Protein AF-A0A434ETB3-F1 (afdb_monomer_lite)

Foldseek 3Di:
DDDALLVPLCLLVVLVVLLVVLLVVLVVLLCQCQPCLLVFLPSSHPQLSVLLCVQCPPHNVNSVVVLVVVLCCLQVPQLVVLLVLLLVLLVVLLVCLVVQLVVLVVCPVVVVDDPVVSVVSNVVSVSSNVSSVSLNVSSVSLNVSSVVLVVSLVCQQVSQLCCCVPPVVDDSVRSNSRSNSSSSSSSVVSSVVSNVSSVVSSVSSVVNSPPDDPPPD

pLDDT: mean 81.13, std 13.35, range [30.59, 94.12]

Structure (mmCIF, N/CA/C/O backbone):
data_AF-A0A434ETB3-F1
#
_entry.id   AF-A0A434ETB3-F1
#
loop_
_atom_site.group_PDB
_atom_site.id
_atom_site.type_symbol
_atom_site.label_atom_id
_atom_site.label_alt_id
_atom_site.label_comp_id
_atom_site.label_asym_id
_atom_site.label_entity_id
_atom_site.label_seq_id
_atom_site.pdbx_PDB_ins_code
_atom_site.Cartn_x
_atom_site.Cartn_y
_atom_site.Cartn_z
_atom_site.occupancy
_atom_site.B_iso_or_equiv
_atom_site.auth_seq_id
_atom_site.auth_comp_id
_atom_site.auth_asym_id
_atom_site.auth_atom_id
_atom_site.pdbx_PDB_model_num
ATOM 1 N N . TRP A 1 1 ? 3.984 1.621 26.848 1.00 38.47 1 TRP A N 1
ATOM 2 C CA . TRP A 1 1 ? 2.997 0.602 27.250 1.00 38.47 1 TRP A CA 1
ATOM 3 C C . TRP A 1 1 ? 1.638 1.056 26.747 1.00 38.47 1 TRP A C 1
ATOM 5 O O . TRP A 1 1 ? 1.218 2.132 27.138 1.00 38.47 1 TRP A O 1
ATOM 15 N N . ILE A 1 2 ? 1.018 0.315 25.825 1.00 40.28 2 ILE A N 1
ATOM 16 C CA . ILE A 1 2 ? -0.288 0.647 25.223 1.00 40.28 2 ILE A CA 1
ATOM 17 C C . ILE A 1 2 ? -1.281 -0.390 25.756 1.00 40.28 2 ILE A C 1
ATOM 19 O O . ILE A 1 2 ? -1.061 -1.583 25.546 1.00 40.28 2 ILE A O 1
ATOM 23 N N . GLN A 1 3 ? -2.292 0.040 26.518 1.00 43.25 3 GLN A N 1
ATOM 24 C CA . GLN A 1 3 ? -3.194 -0.854 27.265 1.00 43.25 3 GLN A CA 1
ATOM 25 C C . GLN A 1 3 ? -4.568 -1.026 26.596 1.00 43.25 3 GLN A C 1
ATOM 27 O O . GLN A 1 3 ? -5.285 -1.982 26.920 1.00 43.25 3 GLN A O 1
ATOM 32 N N . ARG A 1 4 ? -4.950 -0.152 25.653 1.00 48.19 4 ARG A N 1
ATOM 33 C CA . ARG A 1 4 ? -6.194 -0.283 24.877 1.00 48.19 4 ARG A CA 1
ATOM 34 C C . ARG A 1 4 ? -5.928 -0.092 23.376 1.00 48.19 4 ARG A C 1
ATOM 36 O O . ARG A 1 4 ? -5.207 0.832 23.017 1.00 48.19 4 ARG A O 1
ATOM 43 N N . PRO A 1 5 ? -6.553 -0.881 22.482 1.00 48.44 5 PRO A N 1
ATOM 44 C CA . PRO A 1 5 ? -6.582 -0.579 21.043 1.00 48.44 5 PRO A CA 1
ATOM 45 C C . PRO A 1 5 ? -7.123 0.834 20.746 1.00 48.44 5 PRO A C 1
ATOM 47 O O . PRO A 1 5 ? -6.659 1.495 19.824 1.00 48.44 5 PRO A O 1
ATOM 50 N N . LEU A 1 6 ? -8.028 1.324 21.605 1.00 50.09 6 LEU A N 1
ATOM 51 C CA . LEU A 1 6 ? -8.579 2.685 21.610 1.00 50.09 6 LEU A CA 1
ATOM 52 C C . LEU A 1 6 ? -7.549 3.795 21.873 1.00 50.09 6 LEU A C 1
ATOM 54 O O . LEU A 1 6 ? -7.753 4.915 21.413 1.00 50.09 6 LEU A O 1
ATOM 58 N N . ASP A 1 7 ? -6.414 3.495 22.517 1.00 54.22 7 ASP A N 1
ATOM 59 C CA . ASP A 1 7 ? -5.318 4.466 22.689 1.00 54.22 7 ASP A CA 1
ATOM 60 C C . ASP A 1 7 ? -4.642 4.794 21.340 1.00 54.22 7 ASP A C 1
ATOM 62 O O . ASP A 1 7 ? -3.888 5.758 21.224 1.00 54.22 7 ASP A O 1
ATOM 66 N N . PHE A 1 8 ? -4.927 3.993 20.307 1.00 63.25 8 PHE A N 1
ATOM 67 C CA . PHE A 1 8 ? -4.517 4.203 18.923 1.00 63.25 8 PHE A CA 1
ATOM 68 C C . PHE A 1 8 ? -5.732 4.404 18.001 1.00 63.25 8 PHE A C 1
ATOM 70 O O . PHE A 1 8 ? -5.709 3.999 16.840 1.00 63.25 8 PHE A O 1
ATOM 77 N N . SER A 1 9 ? -6.789 5.072 18.480 1.00 66.56 9 SER A N 1
ATOM 78 C CA . SER A 1 9 ? -7.946 5.478 17.657 1.00 66.56 9 SER A CA 1
ATOM 79 C C . SER A 1 9 ? -7.551 6.271 16.399 1.00 66.56 9 SER A C 1
ATOM 81 O O . SER A 1 9 ? -8.249 6.228 15.390 1.00 66.56 9 SER A O 1
ATOM 83 N N . SER A 1 10 ? -6.383 6.919 16.415 1.00 76.94 10 SER A N 1
ATOM 84 C CA . SER A 1 10 ? -5.788 7.613 15.268 1.00 76.94 10 SER A CA 1
ATOM 85 C C . SER A 1 10 ? -5.143 6.689 14.222 1.00 76.94 10 SER A C 1
ATOM 87 O O . SER A 1 10 ? -4.774 7.173 13.152 1.00 76.94 10 SER A O 1
ATOM 89 N N . PHE A 1 11 ? -4.970 5.386 14.487 1.00 80.81 11 PHE A N 1
ATOM 90 C CA . PHE A 1 11 ? -4.258 4.463 13.587 1.00 80.81 11 PHE A CA 1
ATOM 91 C C . PHE A 1 11 ? -4.854 4.398 12.172 1.00 80.81 11 PHE A C 1
ATOM 93 O O . PHE A 1 11 ? -4.080 4.537 11.223 1.00 80.81 11 PHE A O 1
ATOM 100 N N . PRO A 1 12 ? -6.184 4.234 11.983 1.00 81.94 12 PRO A N 1
ATOM 101 C CA . PRO A 1 12 ? -6.770 4.176 10.644 1.00 81.94 12 PRO A CA 1
ATOM 102 C C . PRO A 1 12 ? -6.473 5.452 9.848 1.00 81.94 12 PRO A C 1
ATOM 104 O O . PRO A 1 12 ? -6.081 5.392 8.685 1.00 81.94 12 PRO A O 1
ATOM 107 N N . THR A 1 13 ? -6.574 6.611 10.502 1.00 84.69 13 THR A N 1
ATOM 108 C CA . THR A 1 13 ? -6.276 7.918 9.906 1.00 84.69 13 THR A CA 1
ATOM 109 C C . THR A 1 13 ? -4.801 8.049 9.534 1.00 84.69 13 THR A C 1
ATOM 111 O O . THR A 1 13 ? -4.481 8.485 8.430 1.00 84.69 13 THR A O 1
ATOM 114 N N . VAL A 1 14 ? -3.885 7.630 10.414 1.00 85.56 14 VAL A N 1
ATOM 115 C CA . VAL A 1 14 ? -2.440 7.629 10.131 1.00 85.56 14 VAL A CA 1
ATOM 116 C C . VAL A 1 14 ? -2.120 6.708 8.955 1.00 85.56 14 VAL A C 1
ATOM 118 O O . VAL A 1 14 ? -1.325 7.074 8.092 1.00 85.56 14 VAL A O 1
ATOM 121 N N . LEU A 1 15 ? -2.768 5.547 8.875 1.00 84.19 15 LEU A N 1
ATOM 122 C CA . LEU A 1 15 ? -2.603 4.604 7.775 1.00 84.19 15 LEU A CA 1
ATOM 123 C C . LEU A 1 15 ? -3.109 5.191 6.445 1.00 84.19 15 LEU A C 1
ATOM 125 O O . LEU A 1 15 ? -2.427 5.075 5.424 1.00 84.19 15 LEU A O 1
ATOM 129 N N . LEU A 1 16 ? -4.248 5.889 6.447 1.00 84.88 16 LEU A N 1
ATOM 130 C CA . LEU A 1 16 ? -4.749 6.609 5.270 1.00 84.88 16 LEU A CA 1
ATOM 131 C C . LEU A 1 16 ? -3.787 7.720 4.826 1.00 84.88 16 LEU A C 1
ATOM 133 O O . LEU A 1 16 ? -3.465 7.827 3.646 1.00 84.88 16 LEU A O 1
ATOM 137 N N . ILE A 1 17 ? -3.265 8.520 5.756 1.00 88.38 17 ILE A N 1
ATOM 138 C CA . ILE A 1 17 ? -2.295 9.576 5.427 1.00 88.38 17 ILE A CA 1
ATOM 139 C C . ILE A 1 17 ? -0.992 8.971 4.888 1.00 88.38 17 ILE A C 1
ATOM 141 O O . ILE A 1 17 ? -0.474 9.437 3.874 1.00 88.38 17 ILE A O 1
ATOM 145 N N . ALA A 1 18 ? -0.477 7.913 5.517 1.00 87.62 18 ALA A N 1
ATOM 146 C CA . ALA A 1 18 ? 0.748 7.241 5.090 1.00 87.62 18 ALA A CA 1
ATOM 147 C C . ALA A 1 18 ? 0.612 6.625 3.688 1.00 87.62 18 ALA A C 1
ATOM 149 O O . ALA A 1 18 ? 1.527 6.743 2.870 1.00 87.62 18 ALA A O 1
ATOM 150 N N . THR A 1 19 ? -0.534 6.008 3.385 1.00 86.19 19 THR A N 1
ATOM 151 C CA . THR A 1 19 ? -0.816 5.457 2.049 1.00 86.19 19 THR A CA 1
ATOM 152 C C . THR A 1 19 ? -0.937 6.560 0.997 1.00 86.19 19 THR A C 1
ATOM 154 O O . THR A 1 19 ? -0.298 6.464 -0.048 1.00 86.19 19 THR A O 1
ATOM 157 N N . MET A 1 20 ? -1.653 7.654 1.281 1.00 88.88 20 MET A N 1
ATOM 158 C CA . MET A 1 20 ? -1.745 8.802 0.366 1.00 88.88 20 MET A CA 1
ATOM 159 C C . MET A 1 20 ? -0.387 9.466 0.109 1.00 88.88 20 MET A C 1
ATOM 161 O O . MET A 1 20 ? -0.062 9.795 -1.036 1.00 88.88 20 MET A O 1
ATOM 165 N N . LEU A 1 21 ? 0.426 9.644 1.154 1.00 89.88 21 LEU A N 1
ATOM 166 C CA . LEU A 1 21 ? 1.777 10.187 1.031 1.00 89.88 21 LEU A CA 1
ATOM 167 C C . LEU A 1 21 ? 2.640 9.296 0.133 1.00 89.88 21 LEU A C 1
ATOM 169 O O . LEU A 1 21 ? 3.307 9.795 -0.772 1.00 89.88 21 LEU A O 1
ATOM 173 N N . ARG A 1 22 ? 2.596 7.976 0.343 1.00 87.38 22 ARG A N 1
ATOM 174 C CA . ARG A 1 22 ? 3.336 7.014 -0.477 1.00 87.38 22 ARG A CA 1
ATOM 175 C C . ARG A 1 22 ? 2.899 7.059 -1.938 1.00 87.38 22 ARG A C 1
ATOM 177 O O . ARG A 1 22 ? 3.764 7.120 -2.806 1.00 87.38 22 ARG A O 1
ATOM 184 N N . LEU A 1 23 ? 1.595 7.070 -2.211 1.00 87.50 23 LEU A N 1
ATOM 185 C CA . LEU A 1 23 ? 1.085 7.162 -3.580 1.00 87.50 23 LEU A CA 1
ATOM 186 C C . LEU A 1 23 ? 1.556 8.459 -4.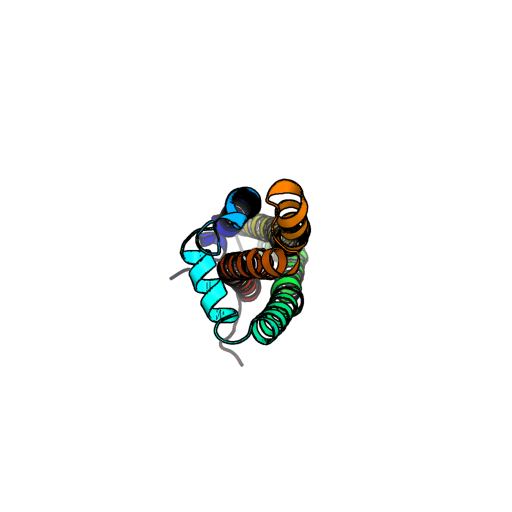255 1.00 87.50 23 LEU A C 1
ATOM 188 O O . LEU A 1 23 ? 2.005 8.438 -5.398 1.00 87.50 23 LEU A O 1
ATOM 192 N N . SER A 1 24 ? 1.541 9.573 -3.520 1.00 89.56 24 SER A N 1
ATOM 193 C CA . SER A 1 24 ? 2.030 10.870 -4.004 1.00 89.56 24 SER A CA 1
ATOM 194 C C . SER A 1 24 ? 3.526 10.834 -4.334 1.00 89.56 24 SER A C 1
ATOM 196 O O . SER A 1 24 ? 3.941 11.326 -5.385 1.00 89.56 24 SER A O 1
ATOM 198 N N . LEU A 1 25 ? 4.338 10.208 -3.475 1.00 89.38 25 LEU A N 1
ATOM 199 C CA . LEU A 1 25 ? 5.767 10.007 -3.723 1.00 89.38 25 LEU A CA 1
ATOM 200 C C . LEU A 1 25 ? 6.007 9.109 -4.939 1.00 89.38 25 LEU A C 1
ATOM 202 O O . LEU A 1 25 ? 6.865 9.429 -5.752 1.00 89.38 25 LEU A O 1
ATOM 206 N N . ASN A 1 26 ? 5.228 8.039 -5.105 1.00 88.62 26 ASN A N 1
ATOM 207 C CA . ASN A 1 26 ? 5.375 7.123 -6.233 1.00 88.62 26 ASN A CA 1
ATOM 208 C C . ASN A 1 26 ? 4.986 7.775 -7.574 1.00 88.62 26 ASN A C 1
ATOM 210 O O . ASN A 1 26 ? 5.620 7.533 -8.600 1.00 88.62 26 ASN A O 1
ATOM 214 N N . ILE A 1 27 ? 4.006 8.684 -7.571 1.00 88.75 27 ILE A N 1
ATOM 215 C CA . ILE A 1 27 ? 3.692 9.525 -8.737 1.00 88.75 27 ILE A CA 1
ATOM 216 C C . ILE A 1 27 ? 4.850 10.491 -9.037 1.00 88.75 27 ILE A C 1
ATOM 218 O O . ILE A 1 27 ? 5.226 10.674 -10.199 1.00 88.75 27 ILE A O 1
ATOM 222 N N . ALA A 1 28 ? 5.444 11.099 -8.006 1.00 89.88 28 ALA A N 1
ATOM 223 C CA . ALA A 1 28 ? 6.575 12.008 -8.171 1.00 89.88 28 ALA A CA 1
ATOM 224 C C . ALA A 1 28 ? 7.822 11.294 -8.725 1.00 89.88 28 ALA A C 1
ATOM 226 O O . ALA A 1 28 ? 8.459 11.813 -9.647 1.00 89.88 28 ALA A O 1
ATOM 227 N N . THR A 1 29 ? 8.146 10.099 -8.220 1.00 89.62 29 THR A N 1
ATOM 228 C CA . THR A 1 29 ? 9.265 9.288 -8.724 1.00 89.62 29 THR A CA 1
ATOM 229 C C . THR A 1 29 ? 8.993 8.780 -10.133 1.00 89.62 29 THR A C 1
ATOM 231 O O . THR A 1 29 ? 9.870 8.888 -10.983 1.00 89.62 29 THR A O 1
ATOM 234 N N . THR A 1 30 ? 7.768 8.352 -10.440 1.00 90.25 30 THR A N 1
ATOM 235 C CA . THR A 1 30 ? 7.343 7.985 -11.803 1.00 90.25 30 THR A CA 1
ATOM 236 C C . THR A 1 30 ? 7.581 9.116 -12.792 1.00 90.25 30 THR A C 1
ATOM 238 O O . THR A 1 30 ? 8.217 8.915 -13.827 1.00 90.25 30 THR A O 1
ATOM 241 N N . ARG A 1 31 ? 7.145 10.338 -12.463 1.00 90.88 31 ARG A N 1
ATOM 242 C CA . ARG A 1 31 ? 7.416 11.508 -13.307 1.00 90.88 31 ARG A CA 1
ATOM 243 C C . ARG A 1 31 ? 8.917 11.688 -13.525 1.00 90.88 31 ARG A C 1
ATOM 245 O O . ARG A 1 31 ? 9.324 11.893 -14.661 1.00 90.88 31 ARG A O 1
ATOM 252 N N . MET A 1 32 ? 9.716 11.599 -12.462 1.00 87.69 32 MET A N 1
ATOM 253 C CA . MET A 1 32 ? 11.169 11.771 -12.521 1.00 87.69 32 MET A CA 1
ATOM 254 C C . MET A 1 32 ? 11.843 10.700 -13.393 1.00 87.69 32 MET A C 1
ATOM 256 O O . MET A 1 32 ? 12.687 11.039 -14.219 1.00 87.69 32 MET A O 1
ATOM 260 N N . ILE A 1 33 ? 11.426 9.437 -13.264 1.00 87.62 33 ILE A N 1
ATOM 261 C CA . ILE A 1 33 ? 11.904 8.312 -14.076 1.00 87.62 33 ILE A CA 1
ATOM 262 C C . ILE A 1 33 ? 11.566 8.543 -15.546 1.00 87.62 33 ILE A C 1
ATOM 264 O O . ILE A 1 33 ? 12.443 8.425 -16.394 1.00 87.62 33 ILE A O 1
ATOM 268 N N . LEU A 1 34 ? 10.323 8.910 -15.864 1.00 86.75 34 LEU A N 1
ATOM 269 C CA . LEU A 1 34 ? 9.888 9.094 -17.250 1.00 86.75 34 LEU A CA 1
ATOM 270 C C . LEU A 1 34 ? 10.475 10.349 -17.911 1.00 86.75 34 LEU A C 1
ATOM 272 O O . LEU A 1 34 ? 10.634 10.363 -19.130 1.00 86.75 34 LEU A O 1
ATOM 276 N N . SER A 1 35 ? 10.773 11.401 -17.140 1.00 85.06 35 SER A N 1
ATOM 277 C CA . SER A 1 35 ? 11.282 12.665 -17.682 1.00 85.06 35 SER A CA 1
ATOM 278 C C . SER A 1 35 ? 12.803 12.745 -17.764 1.00 85.06 35 SER A C 1
ATOM 280 O O . SER A 1 35 ? 13.298 13.373 -18.689 1.00 85.06 35 SER A O 1
ATOM 282 N N . HIS A 1 36 ? 13.523 12.150 -16.809 1.00 83.44 36 HIS A N 1
ATOM 283 C CA . HIS A 1 36 ? 14.988 12.237 -16.728 1.00 83.44 36 HIS A CA 1
ATOM 284 C C . HIS A 1 36 ? 15.671 10.869 -16.840 1.00 83.44 36 HIS A C 1
ATOM 286 O O . HIS A 1 36 ? 16.891 10.791 -16.783 1.00 83.44 36 HIS A O 1
ATOM 292 N N . GLY A 1 37 ? 14.934 9.764 -17.005 1.00 77.31 37 GLY A N 1
ATOM 293 C CA . GLY A 1 37 ? 15.518 8.418 -17.051 1.00 77.31 37 GLY A CA 1
ATOM 294 C C . GLY A 1 37 ? 16.592 8.233 -18.128 1.00 77.31 37 GLY A C 1
ATOM 295 O O . GLY A 1 37 ? 17.493 7.418 -17.960 1.00 77.31 37 GLY A O 1
ATOM 296 N N . ASN A 1 38 ? 16.568 9.036 -19.192 1.00 74.69 38 ASN A N 1
ATOM 297 C CA . ASN A 1 38 ? 17.604 9.088 -20.227 1.00 74.69 38 ASN A CA 1
ATOM 298 C C . ASN A 1 38 ? 18.977 9.575 -19.717 1.00 74.69 38 ASN A C 1
ATOM 300 O O . ASN A 1 38 ? 19.993 9.248 -20.323 1.00 74.69 38 ASN A O 1
ATOM 304 N N . GLU A 1 39 ? 19.028 10.320 -18.610 1.00 78.69 39 GLU A N 1
ATOM 305 C CA . GLU A 1 39 ? 20.267 10.799 -17.975 1.00 78.69 39 GLU A CA 1
ATOM 306 C C . GLU A 1 39 ? 20.974 9.693 -17.160 1.00 78.69 39 GLU A C 1
ATOM 308 O O . GLU A 1 39 ? 22.068 9.892 -16.628 1.00 78.69 39 GLU A O 1
ATOM 313 N N . GLY A 1 40 ? 20.373 8.498 -17.083 1.00 73.81 40 GLY A N 1
ATOM 314 C CA . GLY A 1 40 ? 20.945 7.301 -16.474 1.00 73.81 40 GLY A CA 1
ATOM 315 C C . GLY A 1 40 ? 20.363 6.961 -15.100 1.00 73.81 40 GLY A C 1
ATOM 316 O O . GLY A 1 40 ? 19.378 7.527 -14.633 1.00 73.81 40 GLY A O 1
ATOM 317 N N . THR A 1 41 ? 20.987 6.006 -14.403 1.00 68.75 41 THR A N 1
ATOM 318 C CA . THR A 1 41 ? 20.426 5.416 -13.171 1.00 68.75 41 THR A CA 1
ATOM 319 C C . THR A 1 41 ? 20.368 6.363 -11.968 1.00 68.75 41 THR A C 1
ATOM 321 O O . THR A 1 41 ? 19.763 6.013 -10.960 1.00 68.75 41 THR A O 1
ATOM 324 N N . HIS A 1 42 ? 21.022 7.527 -12.031 1.00 73.00 42 HIS A N 1
ATOM 325 C CA . HIS A 1 42 ? 21.001 8.541 -10.969 1.00 73.00 42 HIS A CA 1
ATOM 326 C C . HIS A 1 42 ? 19.848 9.540 -11.110 1.00 73.00 42 HIS A C 1
ATOM 328 O O . HIS A 1 42 ? 19.531 10.235 -10.146 1.00 73.00 42 HIS A O 1
ATOM 334 N N . ALA A 1 43 ? 19.193 9.571 -12.271 1.00 63.78 43 ALA A N 1
ATOM 335 C CA . ALA A 1 43 ? 18.158 10.541 -12.595 1.00 63.78 43 ALA A CA 1
ATOM 336 C C . ALA A 1 43 ? 16.912 10.444 -11.706 1.00 63.78 43 ALA A C 1
ATOM 338 O O . ALA A 1 43 ? 16.252 11.445 -11.459 1.00 63.78 43 ALA A O 1
ATOM 339 N N . ALA A 1 44 ? 16.613 9.250 -11.187 1.00 67.06 44 ALA A N 1
ATOM 340 C CA . ALA A 1 44 ? 15.502 9.014 -10.264 1.00 67.06 44 ALA A CA 1
ATOM 341 C C . ALA A 1 44 ? 15.877 9.232 -8.781 1.00 67.06 44 ALA A C 1
ATOM 343 O O . ALA A 1 44 ? 15.079 8.972 -7.884 1.00 67.06 44 ALA A O 1
ATOM 344 N N . GLY A 1 45 ? 17.105 9.677 -8.499 1.00 78.50 45 GLY A N 1
ATOM 345 C CA . GLY A 1 45 ? 17.629 9.866 -7.150 1.00 78.50 45 GLY A CA 1
ATOM 346 C C . GLY A 1 45 ? 18.512 8.717 -6.651 1.00 78.50 45 GLY A C 1
ATOM 347 O O . GLY A 1 45 ? 18.417 7.560 -7.071 1.00 78.50 45 GLY A O 1
ATOM 348 N N . TYR A 1 46 ? 19.399 9.046 -5.708 1.00 82.12 46 TYR A N 1
ATOM 349 C CA . TYR A 1 46 ? 20.422 8.128 -5.191 1.00 82.12 46 TYR A CA 1
ATOM 350 C C . TYR A 1 46 ? 19.851 6.897 -4.487 1.00 82.12 46 TYR A C 1
ATOM 352 O O . TYR A 1 46 ? 20.455 5.828 -4.551 1.00 82.12 46 TYR A O 1
ATOM 360 N N . VAL A 1 47 ? 18.684 7.028 -3.852 1.00 84.88 47 VAL A N 1
ATOM 361 C CA . VAL A 1 47 ? 18.024 5.914 -3.160 1.00 84.88 47 VAL A CA 1
ATOM 362 C C . VAL A 1 47 ? 17.567 4.862 -4.173 1.00 84.88 47 VAL A C 1
ATOM 364 O O . VAL A 1 47 ? 17.949 3.701 -4.055 1.00 84.88 47 VAL A O 1
ATOM 367 N N . ILE A 1 48 ? 16.844 5.270 -5.222 1.00 87.12 48 ILE A N 1
ATOM 368 C CA . ILE A 1 48 ? 16.386 4.369 -6.293 1.00 87.12 48 ILE A CA 1
ATOM 369 C C . ILE A 1 48 ? 17.580 3.712 -6.993 1.00 87.12 48 ILE A C 1
ATOM 371 O O . ILE A 1 48 ? 17.588 2.497 -7.197 1.00 87.12 48 ILE A O 1
ATOM 375 N N . SER A 1 49 ? 18.630 4.486 -7.286 1.00 84.81 49 SER A N 1
ATOM 376 C CA . SER A 1 49 ? 19.868 3.954 -7.867 1.00 84.81 49 SER A CA 1
ATOM 377 C C . SER A 1 49 ? 20.533 2.902 -6.973 1.00 84.81 49 SER A C 1
ATOM 379 O O . SER A 1 49 ? 20.964 1.858 -7.462 1.00 84.81 49 SER A O 1
ATOM 381 N N . GLY A 1 50 ? 20.602 3.149 -5.662 1.00 86.50 50 GLY A N 1
ATOM 382 C CA . GLY A 1 50 ? 21.193 2.226 -4.693 1.00 86.50 50 GLY A CA 1
ATOM 383 C C . GLY A 1 50 ? 20.436 0.902 -4.609 1.00 86.50 50 GLY A C 1
ATOM 384 O O . GLY A 1 50 ? 21.050 -0.159 -4.704 1.00 86.50 50 GLY A O 1
ATOM 385 N N . PHE A 1 51 ? 19.106 0.952 -4.510 1.00 86.44 51 PHE A N 1
ATOM 386 C CA . PHE A 1 51 ? 18.266 -0.251 -4.481 1.00 86.44 51 PHE A CA 1
ATOM 387 C C . PHE A 1 51 ? 18.286 -1.019 -5.805 1.00 86.44 51 PHE A C 1
ATOM 389 O O . PHE A 1 51 ? 18.335 -2.249 -5.804 1.00 86.44 51 PHE A O 1
ATOM 396 N N . SER A 1 52 ? 18.323 -0.308 -6.933 1.00 86.25 52 SER A N 1
ATOM 397 C CA . SER A 1 52 ? 18.509 -0.916 -8.251 1.00 86.25 52 SER A CA 1
ATOM 398 C C . SER A 1 52 ? 19.838 -1.672 -8.333 1.00 86.25 52 SER A C 1
ATOM 400 O O . SER A 1 52 ? 19.855 -2.847 -8.690 1.00 86.25 52 SER A O 1
ATOM 402 N N . LYS A 1 53 ? 20.948 -1.047 -7.914 1.00 86.00 53 LYS A N 1
ATOM 403 C CA . LYS A 1 53 ? 22.273 -1.691 -7.875 1.00 86.00 53 LYS A CA 1
ATOM 404 C C . LYS A 1 53 ? 22.321 -2.881 -6.920 1.00 86.00 53 LYS A C 1
ATOM 406 O O . LYS A 1 53 ? 22.980 -3.863 -7.236 1.00 86.00 53 LYS A O 1
ATOM 411 N N . LEU A 1 54 ? 21.621 -2.816 -5.788 1.00 84.25 54 LEU A N 1
ATOM 412 C CA . LEU A 1 54 ? 21.552 -3.921 -4.831 1.00 84.25 54 LEU A CA 1
ATOM 413 C C . LEU A 1 54 ? 20.951 -5.184 -5.464 1.00 84.25 54 LEU A C 1
ATOM 415 O O . LEU A 1 54 ? 21.481 -6.273 -5.265 1.00 84.25 54 LEU A O 1
ATOM 419 N N . VAL A 1 55 ? 19.868 -5.042 -6.233 1.00 84.81 55 VAL A N 1
ATOM 420 C CA . VAL A 1 55 ? 19.161 -6.188 -6.831 1.00 84.81 55 VAL A CA 1
ATOM 421 C C . VAL A 1 55 ? 19.727 -6.591 -8.190 1.00 84.81 55 VAL A C 1
ATOM 423 O O . VAL A 1 55 ? 19.747 -7.774 -8.511 1.00 84.81 55 VAL A O 1
ATOM 426 N N . MET A 1 56 ? 20.222 -5.639 -8.981 1.00 81.25 56 MET A N 1
ATOM 427 C CA . MET A 1 56 ? 20.676 -5.875 -10.359 1.00 81.25 56 MET A CA 1
ATOM 428 C C . MET A 1 56 ? 22.199 -5.963 -10.512 1.00 81.25 56 MET A C 1
ATOM 430 O O . MET A 1 56 ? 22.684 -6.001 -11.637 1.00 81.25 56 MET A O 1
ATOM 434 N N . SER A 1 57 ? 22.932 -5.983 -9.393 1.00 73.62 57 SER A N 1
ATOM 435 C CA . SER A 1 57 ? 24.391 -5.844 -9.281 1.00 73.62 57 SER A CA 1
ATOM 436 C C . SER A 1 57 ? 25.199 -6.417 -10.456 1.00 73.62 57 SER A C 1
ATOM 438 O O . SER A 1 57 ? 25.678 -5.654 -11.294 1.00 73.62 57 SER A O 1
ATOM 440 N N . SER A 1 58 ? 25.365 -7.742 -10.523 1.00 69.25 58 SER A N 1
ATOM 441 C CA . SER A 1 58 ? 26.275 -8.395 -11.474 1.00 69.25 58 SER A CA 1
ATOM 442 C C . SER A 1 58 ? 25.586 -8.963 -12.713 1.00 69.25 58 SER A C 1
ATOM 444 O O . SER A 1 58 ? 26.261 -9.265 -13.691 1.00 69.25 58 SER A O 1
ATOM 446 N N . ASP A 1 59 ? 24.265 -9.132 -12.678 1.00 84.50 59 ASP A N 1
ATOM 447 C CA . ASP A 1 59 ? 23.506 -9.731 -13.772 1.00 84.50 59 ASP A CA 1
ATOM 448 C C . ASP A 1 59 ? 22.091 -9.141 -13.822 1.00 84.50 59 ASP A C 1
ATOM 450 O O . ASP A 1 59 ? 21.284 -9.292 -12.898 1.00 84.50 59 ASP A O 1
ATOM 454 N N . PHE A 1 60 ? 21.801 -8.457 -14.930 1.00 84.38 60 PHE A N 1
ATOM 455 C CA . PHE A 1 60 ? 20.509 -7.829 -15.190 1.00 84.38 60 PHE A CA 1
ATOM 456 C C . PHE A 1 60 ? 19.358 -8.843 -15.213 1.00 84.38 60 PHE A C 1
ATOM 458 O O . PHE A 1 60 ? 18.284 -8.565 -14.677 1.00 84.38 60 PHE A O 1
ATOM 465 N N . VAL A 1 61 ? 19.574 -10.016 -15.812 1.00 86.19 61 VAL A N 1
ATOM 466 C CA . VAL A 1 61 ? 18.556 -11.063 -15.959 1.00 86.19 61 VAL A CA 1
ATOM 467 C C . VAL A 1 61 ? 18.242 -11.673 -14.600 1.00 86.19 61 VAL A C 1
ATOM 469 O O . VAL A 1 61 ? 17.070 -11.798 -14.244 1.00 86.19 61 VAL A O 1
ATOM 472 N N . ILE A 1 62 ? 19.269 -11.989 -13.806 1.00 86.69 62 ILE A N 1
ATOM 473 C CA . ILE A 1 62 ? 19.078 -12.492 -12.437 1.00 86.69 62 ILE A CA 1
ATOM 474 C C . ILE A 1 62 ? 18.345 -11.445 -11.593 1.00 86.69 62 ILE A C 1
ATOM 476 O O . ILE A 1 62 ? 17.368 -11.779 -10.922 1.00 86.69 62 ILE A O 1
ATOM 480 N N . GLY A 1 63 ? 18.755 -10.176 -11.671 1.00 86.69 63 GLY A N 1
ATOM 481 C CA . GLY A 1 63 ? 18.093 -9.086 -10.954 1.00 86.69 63 GLY A CA 1
ATOM 482 C C . GLY A 1 63 ? 16.618 -8.934 -11.330 1.00 86.69 63 GLY A C 1
ATOM 483 O O . GLY A 1 63 ? 15.771 -8.754 -10.454 1.00 86.69 63 GLY A O 1
ATOM 484 N N . LEU A 1 64 ? 16.284 -9.080 -12.615 1.00 86.69 64 LEU A N 1
ATOM 485 C CA . LEU A 1 64 ? 14.902 -9.061 -13.091 1.00 86.69 64 LEU A CA 1
ATOM 486 C C . LEU A 1 64 ? 14.089 -10.248 -12.550 1.00 86.69 64 LEU A C 1
ATOM 488 O O . LEU A 1 64 ? 12.957 -10.054 -12.108 1.00 86.69 64 LEU A O 1
ATOM 492 N N . ILE A 1 65 ? 14.654 -11.460 -12.540 1.00 89.56 65 ILE A N 1
ATOM 493 C CA . ILE A 1 65 ? 13.993 -12.653 -11.982 1.00 89.56 65 ILE A CA 1
ATOM 494 C C . ILE A 1 65 ? 13.727 -12.467 -10.484 1.00 89.56 65 ILE A C 1
ATOM 496 O O . ILE A 1 65 ? 12.604 -12.687 -10.026 1.00 89.56 65 ILE A O 1
ATOM 500 N N . VAL A 1 66 ? 14.728 -12.018 -9.722 1.00 88.88 66 VAL A N 1
ATOM 501 C CA . VAL A 1 66 ? 14.586 -11.744 -8.283 1.00 88.88 66 VAL A CA 1
ATOM 502 C C . VAL A 1 66 ? 13.517 -10.681 -8.042 1.00 88.88 66 VAL A C 1
ATOM 504 O O . VAL A 1 66 ? 12.660 -10.861 -7.179 1.00 88.88 66 VAL A O 1
ATOM 507 N N . PHE A 1 67 ? 13.501 -9.609 -8.834 1.00 87.75 67 PHE A N 1
ATOM 508 C CA . PHE A 1 67 ? 12.474 -8.575 -8.740 1.00 87.75 67 PHE A CA 1
ATOM 509 C C . PHE A 1 67 ? 11.062 -9.114 -9.006 1.00 87.75 67 PHE A C 1
ATOM 511 O O . PHE A 1 67 ? 10.136 -8.797 -8.259 1.00 87.75 67 PHE A O 1
ATOM 518 N N . MET A 1 68 ? 10.892 -9.973 -10.015 1.00 88.50 68 MET A N 1
ATOM 519 C CA . MET A 1 68 ? 9.604 -10.617 -10.291 1.00 88.50 68 MET A CA 1
ATOM 520 C C . MET A 1 68 ? 9.150 -11.502 -9.125 1.00 88.50 68 MET A C 1
ATOM 522 O O . MET A 1 68 ? 7.982 -11.453 -8.740 1.00 88.50 68 MET A O 1
ATOM 526 N N . ILE A 1 69 ? 10.066 -12.257 -8.508 1.00 89.88 69 ILE A N 1
ATOM 527 C CA . ILE A 1 69 ? 9.766 -13.041 -7.300 1.00 89.88 69 ILE A CA 1
ATOM 528 C C . ILE A 1 69 ? 9.323 -12.117 -6.159 1.00 89.88 69 ILE A C 1
ATOM 530 O O . ILE A 1 69 ? 8.313 -12.392 -5.512 1.00 89.88 69 ILE A O 1
ATOM 534 N N . LEU A 1 70 ? 10.028 -11.005 -5.932 1.00 86.88 70 LEU A N 1
ATOM 535 C CA . LEU A 1 70 ? 9.681 -10.038 -4.887 1.00 86.88 70 LEU A CA 1
ATOM 536 C C . LEU A 1 70 ? 8.300 -9.417 -5.117 1.00 86.88 70 LEU A C 1
ATOM 538 O O . LEU A 1 70 ? 7.512 -9.350 -4.176 1.00 86.88 70 LEU A O 1
ATOM 542 N N . ILE A 1 71 ? 7.968 -9.046 -6.356 1.00 85.38 71 ILE A N 1
ATOM 543 C CA . ILE A 1 71 ? 6.626 -8.584 -6.737 1.00 85.38 71 ILE A CA 1
ATOM 544 C C . ILE A 1 71 ? 5.564 -9.633 -6.390 1.00 85.38 71 ILE A C 1
ATOM 546 O O . ILE A 1 71 ? 4.547 -9.310 -5.771 1.00 85.38 71 ILE A O 1
ATOM 550 N N . VAL A 1 72 ? 5.797 -10.892 -6.768 1.00 87.19 72 VAL A N 1
ATOM 551 C CA . VAL A 1 72 ? 4.843 -11.985 -6.545 1.00 87.19 72 VAL A CA 1
ATOM 552 C C . VAL A 1 72 ? 4.644 -12.234 -5.052 1.00 87.19 72 VAL A C 1
ATOM 554 O O . VAL A 1 72 ? 3.503 -12.314 -4.594 1.00 87.19 72 VAL A O 1
ATOM 557 N N . VAL A 1 73 ? 5.728 -12.312 -4.278 1.00 87.12 73 VAL A N 1
ATOM 558 C CA . VAL A 1 73 ? 5.673 -12.506 -2.822 1.00 87.12 73 VAL A CA 1
ATOM 559 C C . VAL A 1 73 ? 4.977 -11.325 -2.148 1.00 87.12 73 VAL A C 1
ATOM 561 O O . VAL A 1 73 ? 4.073 -11.531 -1.337 1.00 87.12 73 VAL A O 1
ATOM 564 N N . ASN A 1 74 ? 5.332 -10.091 -2.514 1.00 82.19 74 ASN A N 1
ATOM 565 C CA . ASN A 1 74 ? 4.718 -8.888 -1.962 1.00 82.19 74 ASN A CA 1
ATOM 566 C C . ASN A 1 74 ? 3.200 -8.891 -2.188 1.00 82.19 74 ASN A C 1
ATOM 568 O O . ASN A 1 74 ? 2.437 -8.761 -1.233 1.00 82.19 74 ASN A O 1
ATOM 572 N N . PHE A 1 75 ? 2.757 -9.142 -3.420 1.00 81.62 75 PHE A N 1
ATOM 573 C CA . PHE A 1 75 ? 1.342 -9.076 -3.763 1.00 81.62 75 PHE A CA 1
ATOM 574 C C . PHE A 1 75 ? 0.528 -10.274 -3.251 1.00 81.62 75 PHE A C 1
ATOM 576 O O . PHE A 1 75 ? -0.528 -10.099 -2.633 1.00 81.62 75 PHE A O 1
ATOM 583 N N . ILE A 1 76 ? 0.985 -11.503 -3.520 1.00 83.62 76 ILE A N 1
ATOM 584 C CA . ILE A 1 76 ? 0.221 -12.723 -3.217 1.00 83.62 76 ILE A CA 1
ATOM 585 C C . ILE A 1 76 ? 0.293 -13.068 -1.735 1.00 83.62 76 ILE A C 1
ATOM 587 O O . ILE A 1 76 ? -0.732 -13.406 -1.145 1.00 83.62 76 ILE A O 1
ATOM 591 N N . VAL A 1 77 ? 1.478 -13.015 -1.133 1.00 81.69 77 VAL A N 1
ATOM 592 C CA . VAL A 1 77 ? 1.653 -13.461 0.253 1.00 81.69 77 VAL A CA 1
ATOM 593 C C . VAL A 1 77 ? 1.309 -12.329 1.205 1.00 81.69 77 VAL A C 1
ATOM 595 O O . VAL A 1 77 ? 0.513 -12.518 2.122 1.00 81.69 77 VAL A O 1
ATOM 598 N N . ILE A 1 78 ? 1.872 -11.142 0.980 1.00 79.25 78 ILE A N 1
ATOM 599 C CA . ILE A 1 78 ? 1.855 -10.096 2.002 1.00 79.25 78 ILE A CA 1
ATOM 600 C C . ILE A 1 78 ? 0.614 -9.225 1.876 1.00 79.25 78 ILE A C 1
ATOM 602 O O . ILE A 1 78 ? -0.178 -9.190 2.812 1.00 79.25 78 ILE A O 1
ATOM 606 N N . THR A 1 79 ? 0.378 -8.583 0.730 1.00 76.88 79 THR A N 1
ATOM 607 C CA . THR A 1 79 ? -0.806 -7.734 0.545 1.00 76.88 79 THR A CA 1
ATOM 608 C C . THR A 1 79 ? -2.086 -8.549 0.683 1.00 76.88 79 THR A C 1
ATOM 610 O O . THR A 1 79 ? -2.901 -8.260 1.556 1.00 76.88 79 THR A O 1
ATOM 613 N N . LYS A 1 80 ? -2.277 -9.595 -0.134 1.00 79.75 80 LYS A N 1
ATOM 614 C CA . LYS A 1 80 ? -3.505 -10.404 -0.060 1.00 79.75 80 LYS A CA 1
ATOM 615 C C . LYS A 1 80 ? -3.665 -11.099 1.294 1.00 79.75 80 LYS A C 1
ATOM 617 O O . LYS A 1 80 ? -4.785 -11.154 1.801 1.00 79.75 80 LYS A O 1
ATOM 622 N N . GLY A 1 81 ? -2.579 -11.609 1.878 1.00 78.62 81 GLY A N 1
ATOM 623 C CA . GLY A 1 81 ? -2.609 -12.258 3.190 1.00 78.62 81 GLY A CA 1
ATOM 624 C C . GLY A 1 81 ? -2.996 -11.292 4.308 1.00 78.62 81 GLY A C 1
ATOM 625 O O . GLY A 1 81 ? -3.949 -11.552 5.041 1.00 78.62 81 GLY A O 1
ATOM 626 N N . ALA A 1 82 ? -2.322 -10.144 4.399 1.00 73.19 82 ALA A N 1
ATOM 627 C CA . ALA A 1 82 ? -2.591 -9.139 5.423 1.00 73.19 82 ALA A CA 1
ATOM 628 C C . ALA A 1 82 ? -3.984 -8.517 5.275 1.00 73.19 82 ALA A C 1
ATOM 630 O O . ALA A 1 82 ? -4.675 -8.355 6.278 1.00 73.19 82 ALA A O 1
ATOM 631 N N . THR A 1 83 ? -4.438 -8.231 4.047 1.00 75.00 83 THR A N 1
ATOM 632 C CA . THR A 1 83 ? -5.801 -7.725 3.830 1.00 75.00 83 THR A CA 1
ATOM 633 C C . THR A 1 83 ? -6.843 -8.736 4.287 1.00 75.00 83 THR A C 1
ATOM 635 O O . THR A 1 83 ? -7.787 -8.348 4.963 1.00 75.00 83 THR A O 1
ATOM 638 N N . ARG A 1 84 ? -6.666 -10.029 3.983 1.00 81.12 84 ARG A N 1
ATOM 639 C CA . ARG A 1 84 ? -7.605 -11.065 4.430 1.00 81.12 84 ARG A CA 1
ATOM 640 C C . ARG A 1 84 ? -7.668 -11.148 5.953 1.00 81.12 84 ARG A C 1
ATOM 642 O O . ARG A 1 84 ? -8.757 -11.251 6.501 1.00 81.12 84 ARG A O 1
ATOM 649 N N . ILE A 1 85 ? -6.519 -11.100 6.627 1.00 76.75 85 ILE A N 1
ATOM 650 C CA . ILE A 1 85 ? -6.457 -11.125 8.095 1.00 76.75 85 ILE A CA 1
ATOM 651 C C . ILE A 1 85 ? -7.158 -9.892 8.682 1.00 76.75 85 ILE A C 1
ATOM 653 O O . ILE A 1 85 ? -7.940 -10.030 9.620 1.00 76.75 85 ILE A O 1
ATOM 657 N N . ALA A 1 86 ? -6.921 -8.709 8.111 1.00 73.62 86 ALA A N 1
ATOM 658 C CA . ALA A 1 86 ? -7.529 -7.466 8.573 1.00 73.62 86 ALA A CA 1
ATOM 659 C C . ALA A 1 86 ? -9.054 -7.431 8.353 1.00 73.62 86 ALA A C 1
ATOM 661 O O . ALA A 1 86 ? -9.796 -7.115 9.278 1.00 73.62 86 ALA A O 1
ATOM 662 N N . GLU A 1 87 ? -9.522 -7.810 7.162 1.00 77.25 87 GLU A N 1
ATOM 663 C CA . GLU A 1 87 ? -10.946 -7.849 6.797 1.00 77.25 87 GLU A CA 1
ATOM 664 C C . GLU A 1 87 ? -11.713 -8.854 7.665 1.00 77.25 87 GLU A C 1
ATOM 666 O O . GLU A 1 87 ? -12.738 -8.531 8.264 1.00 77.25 87 GLU A O 1
ATOM 671 N N . VAL A 1 88 ? -11.186 -10.075 7.787 1.00 79.31 88 VAL A N 1
ATOM 672 C CA . VAL A 1 88 ? -11.830 -11.139 8.562 1.00 79.31 88 VAL A CA 1
ATOM 673 C C . VAL A 1 88 ? -11.816 -10.811 10.058 1.00 79.31 88 VAL A C 1
ATOM 675 O O . VAL A 1 88 ? -12.834 -10.981 10.726 1.00 79.31 88 VAL A O 1
ATOM 678 N N . GLY A 1 89 ? -10.705 -10.297 10.592 1.00 73.81 89 GLY A N 1
ATOM 679 C CA . GLY A 1 89 ? -10.607 -9.929 12.007 1.00 73.81 89 GLY A CA 1
ATOM 680 C C . GLY A 1 89 ? -11.487 -8.735 12.392 1.00 73.81 89 GLY A C 1
ATOM 681 O O . GLY A 1 89 ? -12.116 -8.757 13.454 1.00 73.81 89 GLY A O 1
ATOM 682 N N . ALA A 1 90 ? -11.602 -7.729 11.519 1.00 77.38 90 ALA A N 1
ATOM 683 C CA . ALA A 1 90 ? -12.526 -6.616 11.724 1.00 77.38 90 ALA A CA 1
ATOM 684 C C . ALA A 1 90 ? -13.978 -7.103 11.698 1.00 77.38 90 ALA A C 1
ATOM 686 O O . ALA A 1 90 ? -14.751 -6.776 12.597 1.00 77.38 90 ALA A O 1
ATOM 687 N N . ARG A 1 91 ? -14.329 -7.953 10.726 1.00 83.25 91 ARG A N 1
ATOM 688 C CA . ARG A 1 91 ? -15.683 -8.495 10.601 1.00 83.25 91 ARG A CA 1
ATOM 689 C C . ARG A 1 91 ? -16.092 -9.341 11.804 1.00 83.25 91 ARG A C 1
ATOM 691 O O . ARG A 1 91 ? -17.163 -9.112 12.345 1.00 83.25 91 ARG A O 1
ATOM 698 N N . PHE A 1 92 ? -15.229 -10.237 12.283 1.00 80.69 92 PHE A N 1
ATOM 699 C CA . PHE A 1 92 ? -15.525 -11.023 13.487 1.00 80.69 92 PHE A CA 1
ATOM 700 C C . PHE A 1 92 ? -15.741 -10.150 14.724 1.00 80.69 92 PHE A C 1
ATOM 702 O O . PHE A 1 92 ? -16.623 -10.434 15.532 1.00 80.69 92 PHE A O 1
ATOM 709 N N . THR A 1 93 ? -14.960 -9.078 14.870 1.00 80.06 93 THR A N 1
ATOM 710 C CA . THR A 1 93 ? -15.132 -8.162 16.002 1.00 80.06 93 THR A CA 1
ATOM 711 C C . THR A 1 93 ? -16.432 -7.368 15.896 1.00 80.06 93 THR A C 1
ATOM 713 O O . THR A 1 93 ? -17.132 -7.224 16.896 1.00 80.06 93 THR A O 1
ATOM 716 N N . LEU A 1 94 ? -16.788 -6.906 14.693 1.00 83.00 94 LEU A N 1
ATOM 717 C CA . LEU A 1 94 ? -18.044 -6.195 14.429 1.00 83.00 94 LEU A CA 1
ATOM 718 C C . LEU A 1 94 ? -19.273 -7.097 14.626 1.00 83.00 94 LEU A C 1
ATOM 720 O O . LEU A 1 94 ? -20.242 -6.676 15.255 1.00 83.00 94 LEU A O 1
ATOM 724 N N . ASP A 1 95 ? -19.212 -8.352 14.178 1.00 87.25 95 ASP A N 1
ATOM 725 C CA . ASP A 1 95 ? -20.295 -9.331 14.342 1.00 87.25 95 ASP A CA 1
ATOM 726 C C . ASP A 1 95 ? -20.535 -9.688 15.827 1.00 87.25 95 ASP A C 1
ATOM 728 O O . ASP A 1 95 ? -21.636 -10.089 16.205 1.00 87.25 95 ASP A O 1
ATOM 732 N N . ALA A 1 96 ? -19.537 -9.494 16.700 1.00 85.94 96 ALA A N 1
ATOM 733 C CA . ALA A 1 96 ? -19.653 -9.720 18.143 1.00 85.94 96 ALA A CA 1
ATOM 734 C C . ALA A 1 96 ? -20.291 -8.546 18.920 1.00 85.94 96 ALA A C 1
ATOM 736 O O . ALA A 1 96 ? -20.649 -8.712 20.091 1.00 85.94 96 ALA A O 1
ATOM 737 N N . ILE A 1 97 ? -20.455 -7.365 18.306 1.00 88.69 97 ILE A N 1
ATOM 738 C CA . ILE A 1 97 ? -20.972 -6.154 18.974 1.00 88.69 97 ILE A CA 1
ATOM 739 C C . ILE A 1 97 ? -22.403 -6.323 19.495 1.00 88.69 97 ILE A C 1
ATOM 741 O O . ILE A 1 97 ? -22.622 -6.004 20.666 1.00 88.69 97 ILE A O 1
ATOM 745 N N . PRO A 1 98 ? -23.369 -6.858 18.721 1.00 90.94 98 PRO A N 1
ATOM 746 C CA . PRO A 1 98 ? -24.721 -7.082 19.229 1.00 90.94 98 PRO A CA 1
ATOM 747 C C . PRO A 1 98 ? -24.736 -8.006 20.451 1.00 90.94 98 PRO A C 1
ATOM 749 O O . PRO A 1 98 ? -25.440 -7.733 21.417 1.00 90.94 98 PRO A O 1
ATOM 752 N N . GLY A 1 99 ? -23.905 -9.055 20.458 1.00 91.81 99 GLY A N 1
ATOM 753 C CA . GLY A 1 99 ? -23.783 -9.963 21.603 1.00 91.81 99 GLY A CA 1
ATOM 754 C C . GLY A 1 99 ? -23.235 -9.267 22.852 1.00 91.81 99 GLY A C 1
ATOM 755 O O . GLY A 1 99 ? -23.774 -9.432 23.945 1.00 91.81 99 GLY A O 1
ATOM 756 N N . LYS A 1 100 ? -22.208 -8.423 22.690 1.00 90.38 100 LYS A N 1
ATOM 757 C CA . LYS A 1 100 ? -21.668 -7.597 23.780 1.00 90.38 100 LYS A CA 1
ATOM 758 C C . LYS A 1 100 ? -22.696 -6.567 24.281 1.00 90.38 100 LYS A C 1
ATOM 760 O O . LYS A 1 100 ? -22.803 -6.373 25.490 1.00 90.38 100 LYS A O 1
ATOM 765 N N . GLN A 1 101 ? -23.490 -5.954 23.399 1.00 91.62 101 GLN A N 1
ATOM 766 C CA . GLN A 1 101 ? -24.579 -5.049 23.796 1.00 91.62 101 GLN A CA 1
ATOM 767 C C . GLN A 1 101 ? -25.660 -5.786 24.595 1.00 91.62 101 GLN A C 1
ATOM 769 O O . GLN A 1 101 ? -25.997 -5.349 25.692 1.00 91.62 101 GLN A O 1
ATOM 774 N N . MET A 1 102 ? -26.112 -6.952 24.118 1.00 91.94 102 MET A N 1
ATOM 775 C CA . MET A 1 102 ? -27.074 -7.789 24.846 1.00 91.94 102 MET A CA 1
ATOM 776 C C . MET A 1 102 ? -26.550 -8.203 26.224 1.00 91.94 102 MET A C 1
ATOM 778 O O . MET A 1 102 ? -27.321 -8.245 27.178 1.00 91.94 102 MET A O 1
ATOM 782 N N . SER A 1 103 ? -25.245 -8.475 26.358 1.00 92.19 103 SER A N 1
ATOM 783 C CA . SER A 1 103 ? -24.651 -8.799 27.662 1.00 92.19 103 SER A CA 1
ATOM 784 C C . SER A 1 103 ? -24.699 -7.622 28.642 1.00 92.19 103 SER A C 1
ATOM 786 O O . SER A 1 103 ? -24.970 -7.824 29.819 1.00 92.19 103 SER A O 1
ATOM 788 N N . ILE A 1 104 ? -24.529 -6.385 28.160 1.00 91.38 104 ILE A N 1
ATOM 789 C CA . ILE A 1 104 ? -24.658 -5.183 28.997 1.00 91.38 104 ILE A CA 1
ATOM 790 C C . ILE A 1 104 ? -26.109 -4.991 29.432 1.00 91.38 104 ILE A C 1
ATOM 792 O O . ILE A 1 104 ? -26.365 -4.675 30.592 1.00 91.38 104 ILE A O 1
ATOM 796 N N . ASP A 1 105 ? -27.054 -5.202 28.518 1.00 92.81 105 ASP A N 1
ATOM 797 C CA . ASP A 1 105 ? -28.481 -5.065 28.809 1.00 92.81 105 ASP A CA 1
ATOM 798 C C . ASP A 1 105 ? -28.949 -6.124 29.817 1.00 92.81 105 ASP A C 1
ATOM 800 O O . ASP A 1 105 ? -29.738 -5.823 30.717 1.00 92.81 105 ASP A O 1
ATOM 804 N N . ALA A 1 106 ? -28.423 -7.347 29.709 1.00 92.81 106 ALA A N 1
ATOM 805 C CA . ALA A 1 106 ? -28.655 -8.419 30.668 1.00 92.81 106 ALA A CA 1
ATOM 806 C C . ALA A 1 106 ? -28.046 -8.100 32.043 1.00 92.81 106 ALA A C 1
ATOM 808 O O . ALA A 1 106 ? -28.738 -8.245 33.050 1.00 92.81 106 ALA A O 1
ATOM 809 N N . ASP A 1 107 ? -26.801 -7.614 32.096 1.00 93.06 107 ASP A N 1
ATOM 810 C CA . ASP A 1 107 ? -26.135 -7.212 33.342 1.00 93.06 107 ASP A CA 1
ATOM 811 C C . ASP A 1 107 ? -26.902 -6.088 34.060 1.00 93.06 107 ASP A C 1
ATOM 813 O O . ASP A 1 107 ? -27.064 -6.127 35.283 1.00 93.06 107 ASP A O 1
ATOM 817 N N . LEU A 1 108 ? -27.388 -5.093 33.307 1.00 93.94 108 LEU A N 1
ATOM 818 C CA . LEU A 1 108 ? -28.181 -3.976 33.830 1.00 93.94 108 LEU A CA 1
ATOM 819 C C . LEU A 1 108 ? -29.540 -4.462 34.346 1.00 93.94 108 LEU A C 1
ATOM 821 O O . LEU A 1 108 ? -29.945 -4.114 35.454 1.00 93.94 108 LEU A O 1
ATOM 825 N N . SER A 1 109 ? -30.220 -5.314 33.575 1.00 92.12 109 SER A N 1
ATOM 826 C CA . SER A 1 109 ? -31.521 -5.885 33.956 1.00 92.12 109 SER A CA 1
ATOM 827 C C . SER A 1 109 ? -31.420 -6.806 35.177 1.00 92.12 109 SER A C 1
ATOM 829 O O . SER A 1 109 ? -32.352 -6.877 35.975 1.00 92.12 109 SER A O 1
ATOM 831 N N . ALA A 1 110 ? -30.287 -7.493 35.347 1.00 93.69 110 ALA A N 1
ATOM 832 C CA . ALA A 1 110 ? -29.982 -8.320 36.512 1.00 93.69 110 ALA A CA 1
ATOM 833 C C . ALA A 1 110 ? -29.510 -7.508 37.736 1.00 93.69 110 ALA A C 1
ATOM 835 O O . ALA A 1 110 ? -29.281 -8.086 38.798 1.00 93.69 110 ALA A O 1
ATOM 836 N N . GLY A 1 111 ? -29.337 -6.187 37.604 1.00 91.81 111 GLY A N 1
ATOM 837 C CA . GLY A 1 111 ? -28.841 -5.314 38.670 1.00 91.81 111 GLY A CA 1
ATOM 838 C C . GLY A 1 111 ? -27.358 -5.508 39.008 1.00 91.81 111 GLY A C 1
ATOM 839 O O . GLY A 1 111 ? -26.915 -5.063 40.065 1.00 91.81 111 GLY A O 1
ATOM 840 N N . MET A 1 112 ? -26.583 -6.171 38.140 1.00 92.81 112 MET A N 1
ATOM 841 C CA . MET A 1 112 ? -25.139 -6.377 38.330 1.00 92.81 112 MET A CA 1
ATOM 842 C C . MET A 1 112 ? -24.318 -5.115 38.027 1.00 92.81 112 MET A C 1
ATOM 844 O O . MET A 1 112 ? -23.208 -4.967 38.538 1.00 92.81 112 MET A O 1
ATOM 848 N N . ILE A 1 113 ? -24.853 -4.208 37.206 1.00 94.12 113 ILE A N 1
ATOM 849 C CA . ILE A 1 113 ? -24.262 -2.901 36.885 1.00 94.12 113 ILE A CA 1
ATOM 850 C C . ILE A 1 113 ? -25.310 -1.791 37.018 1.00 94.12 113 ILE A C 1
ATOM 852 O O . ILE A 1 113 ? -26.507 -2.046 36.907 1.00 94.12 113 ILE A O 1
ATOM 856 N N . ASP A 1 114 ? -24.862 -0.553 37.233 1.00 93.75 114 ASP A N 1
ATOM 857 C CA . ASP A 1 114 ? -25.725 0.630 37.245 1.00 93.75 114 ASP A CA 1
ATOM 858 C C . ASP A 1 114 ? -25.855 1.268 35.848 1.00 93.75 114 ASP A C 1
ATOM 860 O O . ASP A 1 114 ? -25.050 1.017 34.946 1.00 93.75 114 ASP A O 1
ATOM 864 N N . GLU A 1 115 ? -26.850 2.144 35.677 1.00 93.62 115 GLU A N 1
ATOM 865 C CA . GLU A 1 115 ? -27.116 2.839 34.405 1.00 93.62 115 GLU A CA 1
ATOM 866 C C . GLU A 1 115 ? -25.885 3.610 33.900 1.00 93.62 115 GLU A C 1
ATOM 868 O O . GLU A 1 115 ? -25.585 3.611 32.707 1.00 93.62 115 GLU A O 1
ATOM 873 N N . LYS A 1 116 ? -25.117 4.227 34.810 1.00 93.94 116 LYS A N 1
ATOM 874 C CA . LYS A 1 116 ? -23.909 4.977 34.438 1.00 93.94 116 LYS A CA 1
ATOM 875 C C . LYS A 1 116 ? -22.825 4.054 33.883 1.00 93.94 116 LYS A C 1
ATOM 877 O O . LYS A 1 116 ? -22.213 4.390 32.868 1.00 93.94 116 LYS A O 1
ATOM 882 N N . THR A 1 117 ? -22.595 2.897 34.504 1.00 92.00 117 THR A N 1
ATOM 883 C CA . THR A 1 117 ? -21.637 1.903 33.996 1.00 92.00 117 THR A CA 1
ATOM 884 C C . THR A 1 117 ? -22.117 1.297 32.683 1.00 92.00 117 THR A C 1
ATOM 886 O O . THR A 1 117 ? -21.312 1.143 31.763 1.00 92.00 117 THR A O 1
ATOM 889 N N . ALA A 1 118 ? -23.412 1.000 32.551 1.00 91.19 118 ALA A N 1
ATOM 890 C CA . ALA A 1 118 ? -23.989 0.511 31.301 1.00 91.19 118 ALA A CA 1
ATOM 891 C C . ALA A 1 118 ? -23.787 1.520 30.157 1.00 91.19 118 ALA A C 1
ATOM 893 O O . ALA A 1 118 ? -23.334 1.147 29.073 1.00 91.19 118 ALA A O 1
ATOM 894 N N . GLN A 1 119 ? -24.028 2.808 30.413 1.00 92.62 119 GLN A N 1
ATOM 895 C CA . GLN A 1 119 ? -23.813 3.875 29.438 1.00 92.62 119 GLN A CA 1
ATOM 896 C C . GLN A 1 119 ? -22.333 4.022 29.051 1.00 92.62 119 GLN A C 1
ATOM 898 O O . GLN A 1 119 ? -22.025 4.176 27.868 1.00 92.62 119 GLN A O 1
ATOM 903 N N . LEU A 1 120 ? -21.410 3.912 30.015 1.00 91.00 120 LEU A N 1
ATOM 904 C CA . LEU A 1 120 ? -19.970 3.930 29.746 1.00 91.00 120 LEU A CA 1
ATOM 905 C C . LEU A 1 120 ? -19.545 2.743 28.867 1.00 91.00 120 LEU A C 1
ATOM 907 O O . LEU A 1 120 ? -18.883 2.947 27.853 1.00 91.00 120 LEU A O 1
ATOM 911 N N . ARG A 1 121 ? -19.971 1.517 29.203 1.00 89.19 121 ARG A N 1
ATOM 912 C CA . ARG A 1 121 ? -19.652 0.309 28.419 1.00 89.19 121 ARG A CA 1
ATOM 913 C C . ARG A 1 121 ? -20.239 0.358 27.006 1.00 89.19 121 ARG A C 1
ATOM 915 O O . ARG A 1 121 ? -19.573 -0.052 26.060 1.00 89.19 121 ARG A O 1
ATOM 922 N N . ARG A 1 122 ? -21.463 0.877 26.840 1.00 90.94 122 ARG A N 1
ATOM 923 C 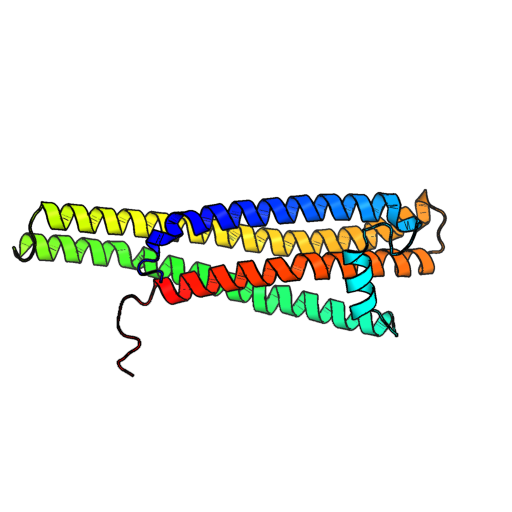CA . ARG A 1 122 ? -22.076 1.082 25.514 1.00 90.94 122 ARG A CA 1
ATOM 924 C C . ARG A 1 122 ? -21.273 2.072 24.670 1.00 90.94 122 ARG A C 1
ATOM 926 O O . ARG A 1 122 ? -21.066 1.814 23.488 1.00 90.94 122 ARG A O 1
ATOM 933 N N . ARG A 1 123 ? -20.776 3.156 25.275 1.00 89.62 123 ARG A N 1
ATOM 934 C CA . ARG A 1 123 ? -19.902 4.120 24.593 1.00 89.62 123 ARG A CA 1
ATOM 935 C C . ARG A 1 123 ? -18.573 3.490 24.175 1.00 89.62 123 ARG A C 1
ATOM 937 O O . ARG A 1 123 ? -18.156 3.675 23.040 1.00 89.62 123 ARG A O 1
ATOM 944 N N . GLU A 1 124 ? -17.942 2.695 25.039 1.00 86.88 124 GLU A N 1
ATOM 945 C CA . GLU A 1 124 ? -16.721 1.957 24.672 1.00 86.88 124 GLU A CA 1
ATOM 946 C C . GLU A 1 124 ? -16.965 0.989 23.496 1.00 86.88 124 GLU A C 1
ATOM 948 O O . GLU A 1 124 ? -16.128 0.882 22.602 1.00 86.88 124 GLU A O 1
ATOM 953 N N . LEU A 1 125 ? -18.126 0.326 23.456 1.00 87.88 125 LEU A N 1
ATOM 954 C CA . LEU A 1 125 ? -18.556 -0.521 22.335 1.00 87.88 125 LEU A CA 1
ATOM 955 C C . LEU A 1 125 ? -18.762 0.253 21.034 1.00 87.88 125 LEU A C 1
ATOM 957 O O . LEU A 1 125 ? -18.420 -0.244 19.962 1.00 87.88 125 LEU A O 1
ATOM 961 N N . GLU A 1 126 ? -19.334 1.452 21.112 1.00 87.31 126 GLU A N 1
ATOM 962 C CA . GLU A 1 126 ? -19.509 2.334 19.958 1.00 87.31 126 GLU A CA 1
ATOM 963 C C . GLU A 1 126 ? -18.153 2.784 19.398 1.00 87.31 126 GLU A C 1
ATOM 965 O O . GLU A 1 126 ? -17.928 2.731 18.185 1.00 87.31 126 GLU A O 1
ATOM 970 N N . GLU A 1 127 ? -17.215 3.148 20.274 1.00 85.25 127 GLU A N 1
ATOM 971 C CA . GLU A 1 127 ? -15.853 3.506 19.879 1.00 85.25 127 GLU A CA 1
ATOM 972 C C . GLU A 1 127 ? -15.099 2.300 19.278 1.00 85.25 127 GLU A C 1
ATOM 974 O O . GLU A 1 127 ? -14.399 2.452 18.274 1.00 85.25 127 GLU A O 1
ATOM 979 N N . GLU A 1 128 ? -15.289 1.088 19.819 1.00 83.00 128 GLU A N 1
ATOM 980 C CA . GLU A 1 128 ? -14.764 -0.164 19.249 1.00 83.00 128 GLU A CA 1
ATOM 981 C C . GLU A 1 128 ? -15.337 -0.416 17.839 1.00 83.00 128 GLU A C 1
ATOM 983 O O . GLU A 1 128 ? -14.579 -0.663 16.898 1.00 83.00 128 GLU A O 1
ATOM 988 N N . SER A 1 129 ? -16.656 -0.270 17.665 1.00 85.38 129 SER A N 1
ATOM 989 C CA . SER A 1 129 ? -17.339 -0.384 16.366 1.00 85.38 129 SER A CA 1
ATOM 990 C C . SER A 1 129 ? -16.757 0.567 15.323 1.00 85.38 129 SER A C 1
ATOM 992 O O . SER A 1 129 ? -16.368 0.157 14.226 1.00 85.38 129 SER A O 1
ATOM 994 N N . SER A 1 130 ? -16.643 1.846 15.688 1.00 86.00 130 SER A N 1
ATOM 995 C CA . SER A 1 130 ? -16.122 2.899 14.816 1.00 86.00 130 SER A CA 1
ATOM 996 C C . SER A 1 130 ? -14.669 2.635 14.410 1.00 86.00 130 SER A C 1
ATOM 998 O O . SER A 1 130 ? -14.304 2.789 13.238 1.00 86.00 130 SER A O 1
ATOM 1000 N N . PHE A 1 131 ? -13.843 2.163 15.349 1.00 83.94 131 PHE A N 1
ATOM 1001 C CA . PHE A 1 131 ? -12.454 1.800 15.086 1.00 83.94 131 PHE A CA 1
ATOM 1002 C C . PHE A 1 131 ? -12.340 0.646 14.082 1.00 83.94 131 PHE A C 1
ATOM 1004 O O . PHE A 1 131 ? -11.641 0.785 13.077 1.00 83.94 131 PHE A O 1
ATOM 1011 N N . PHE A 1 132 ? -13.035 -0.474 14.310 1.00 82.62 132 PHE A N 1
ATOM 1012 C CA . PHE A 1 132 ? -12.959 -1.632 13.410 1.00 82.62 132 PHE A CA 1
ATOM 1013 C C . PHE A 1 132 ? -13.604 -1.363 12.045 1.00 82.62 132 PHE A C 1
ATOM 1015 O O . PHE A 1 132 ? -13.075 -1.819 11.030 1.00 82.62 132 PHE A O 1
ATOM 1022 N N . GLY A 1 133 ? -14.667 -0.554 11.991 1.00 84.31 133 GLY A N 1
ATOM 1023 C CA . GLY A 1 133 ? -15.240 -0.071 10.732 1.00 84.31 133 GLY A CA 1
ATOM 1024 C C . GLY A 1 133 ? -14.256 0.794 9.935 1.00 84.31 133 GLY A C 1
ATOM 1025 O O . GLY A 1 133 ? -14.048 0.575 8.740 1.00 84.31 133 GLY A O 1
ATOM 1026 N N . SER A 1 134 ? -13.575 1.728 10.604 1.00 83.94 134 SER A N 1
ATOM 1027 C CA . SER A 1 134 ? -12.539 2.566 9.982 1.00 83.94 134 SER A CA 1
ATOM 1028 C C . SER A 1 134 ? -11.320 1.747 9.539 1.00 83.94 134 SER A C 1
ATOM 1030 O O . SER A 1 134 ? -10.745 2.013 8.482 1.00 83.94 134 SER A O 1
ATOM 1032 N N . MET A 1 135 ? -10.936 0.723 10.308 1.00 82.81 135 MET A N 1
ATOM 1033 C CA . MET A 1 135 ? -9.845 -0.198 9.972 1.00 82.81 135 MET A CA 1
ATOM 1034 C C . MET A 1 135 ? -10.140 -1.060 8.742 1.00 82.81 135 MET A C 1
ATOM 1036 O O . MET A 1 135 ? -9.239 -1.248 7.920 1.00 82.81 135 MET A O 1
ATOM 1040 N N . ASP A 1 136 ? -11.367 -1.566 8.583 1.00 82.69 136 ASP A N 1
ATOM 1041 C CA . ASP A 1 136 ? -11.771 -2.299 7.375 1.00 82.69 136 ASP A CA 1
ATOM 1042 C C . ASP A 1 136 ? -11.652 -1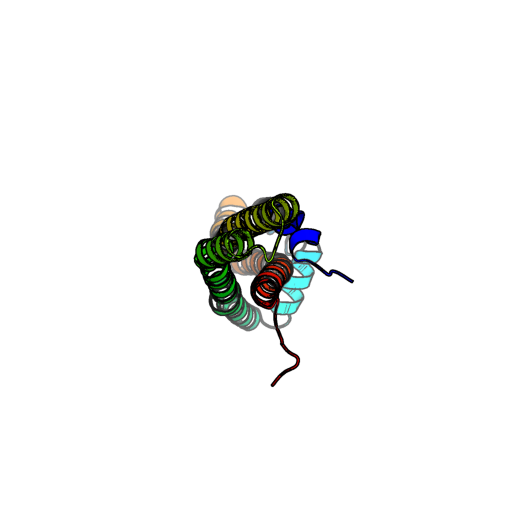.404 6.127 1.00 82.69 136 ASP A C 1
ATOM 1044 O O . ASP A 1 136 ? -11.041 -1.787 5.123 1.00 82.69 136 ASP A O 1
ATOM 1048 N N . GLY A 1 137 ? -12.133 -0.158 6.222 1.00 82.50 137 GLY A N 1
ATOM 1049 C CA . GLY A 1 137 ? -11.989 0.844 5.163 1.00 82.50 137 GLY A CA 1
ATOM 1050 C C . GLY A 1 137 ? -10.525 1.152 4.824 1.00 82.50 137 GLY A C 1
ATOM 1051 O O . GLY A 1 137 ? -10.117 1.065 3.663 1.00 82.50 137 GLY A O 1
ATOM 1052 N N . ALA A 1 138 ? -9.706 1.448 5.834 1.00 81.12 138 ALA A N 1
ATOM 1053 C CA . ALA A 1 138 ? -8.280 1.727 5.670 1.00 81.12 138 ALA A CA 1
ATOM 1054 C C . ALA A 1 138 ? -7.517 0.538 5.049 1.00 81.12 138 ALA A C 1
ATOM 1056 O O . ALA A 1 138 ? -6.668 0.720 4.175 1.00 81.12 138 ALA A O 1
ATOM 1057 N N . SER A 1 139 ? -7.862 -0.696 5.425 1.00 78.69 139 SER A N 1
ATOM 1058 C CA . SER A 1 139 ? -7.235 -1.916 4.892 1.00 78.69 139 SER A CA 1
ATOM 1059 C C . SER A 1 139 ? -7.530 -2.127 3.402 1.00 78.69 139 SER A C 1
ATOM 1061 O O . SER A 1 139 ? -6.654 -2.568 2.649 1.00 78.69 139 SER A O 1
ATOM 1063 N N . LYS A 1 140 ? -8.730 -1.753 2.939 1.00 81.50 140 LYS A N 1
ATOM 1064 C CA . LYS A 1 140 ? -9.079 -1.747 1.508 1.00 81.50 140 LYS A CA 1
ATOM 1065 C C . LYS A 1 140 ? -8.261 -0.717 0.722 1.00 81.50 140 LYS A C 1
ATOM 1067 O O . LYS A 1 140 ? -7.838 -1.017 -0.395 1.00 81.50 140 LYS A O 1
ATOM 1072 N N . PHE A 1 141 ? -7.962 0.441 1.314 1.00 80.31 141 PHE A N 1
ATOM 1073 C CA . PHE A 1 141 ? -7.069 1.443 0.715 1.00 80.31 141 PHE A CA 1
ATOM 1074 C C . PHE A 1 141 ? -5.634 0.924 0.551 1.00 80.31 141 PHE A C 1
ATOM 1076 O O . PHE A 1 141 ? -5.052 1.083 -0.522 1.00 80.31 141 PHE A O 1
ATOM 1083 N N . VAL A 1 142 ? -5.083 0.229 1.554 1.00 79.25 142 VAL A N 1
ATOM 1084 C CA . VAL A 1 142 ? -3.743 -0.395 1.461 1.00 79.25 142 VAL A CA 1
ATOM 1085 C C . VAL A 1 142 ? -3.678 -1.401 0.313 1.00 79.25 142 VAL A C 1
ATOM 1087 O O . VAL A 1 142 ? -2.694 -1.433 -0.428 1.00 79.25 142 VAL A O 1
ATOM 1090 N N . ARG A 1 143 ? -4.734 -2.205 0.135 1.00 79.75 143 ARG A N 1
ATOM 1091 C CA . ARG A 1 143 ? -4.842 -3.141 -0.991 1.00 79.75 143 ARG A CA 1
ATOM 1092 C C . ARG A 1 143 ? -4.878 -2.413 -2.334 1.00 79.75 143 ARG A C 1
ATOM 1094 O O . ARG A 1 143 ? -4.218 -2.855 -3.272 1.00 79.75 143 ARG A O 1
ATOM 1101 N N . GLY A 1 144 ? -5.657 -1.336 -2.431 1.00 83.69 144 GLY A N 1
ATOM 1102 C CA . GLY A 1 144 ? -5.740 -0.511 -3.637 1.00 83.69 144 GLY A CA 1
ATOM 1103 C C . GLY A 1 144 ? -4.383 0.071 -4.028 1.00 83.69 144 GLY A C 1
ATOM 1104 O O . GLY A 1 144 ? -3.998 0.002 -5.192 1.00 83.69 144 GLY A O 1
ATOM 1105 N N . ASP A 1 145 ? -3.621 0.552 -3.049 1.00 84.75 145 ASP A N 1
ATOM 1106 C CA . ASP A 1 145 ? -2.275 1.068 -3.285 1.00 84.75 145 ASP A CA 1
ATOM 1107 C C . ASP A 1 145 ? -1.306 -0.014 -3.786 1.00 84.75 145 ASP A C 1
ATOM 1109 O O . ASP A 1 145 ? -0.598 0.220 -4.758 1.00 84.75 145 ASP A O 1
ATOM 1113 N N . ALA A 1 146 ? -1.315 -1.217 -3.207 1.00 82.06 146 ALA A N 1
ATOM 1114 C CA . ALA A 1 146 ? -0.442 -2.294 -3.680 1.00 82.06 146 ALA A CA 1
ATOM 1115 C C . ALA A 1 146 ? -0.715 -2.666 -5.151 1.00 82.06 146 ALA A C 1
ATOM 1117 O O . ALA A 1 146 ? 0.213 -2.941 -5.912 1.00 82.06 146 ALA A O 1
ATOM 1118 N N . ILE A 1 147 ? -1.985 -2.635 -5.574 1.00 84.56 147 ILE A N 1
ATOM 1119 C CA . ILE A 1 147 ? -2.362 -2.805 -6.985 1.00 84.56 147 ILE A CA 1
ATOM 1120 C C . ILE A 1 147 ? -1.849 -1.623 -7.819 1.00 84.56 147 ILE A C 1
ATOM 1122 O O . ILE A 1 147 ? -1.275 -1.836 -8.887 1.00 84.56 147 ILE A O 1
ATOM 1126 N N . ALA A 1 148 ? -2.020 -0.391 -7.333 1.00 87.12 148 ALA A N 1
ATOM 1127 C CA . ALA A 1 148 ? -1.524 0.805 -8.005 1.00 87.12 148 ALA A CA 1
ATOM 1128 C C . ALA A 1 148 ? 0.001 0.762 -8.200 1.00 87.12 148 ALA A C 1
ATOM 1130 O O . ALA A 1 148 ? 0.463 1.043 -9.300 1.00 87.12 148 ALA A O 1
ATOM 1131 N N . GLY A 1 149 ? 0.775 0.326 -7.204 1.00 86.31 149 GLY A N 1
ATOM 1132 C CA . GLY A 1 149 ? 2.233 0.195 -7.304 1.00 86.31 149 GLY A CA 1
ATOM 1133 C C . GLY A 1 149 ? 2.687 -0.791 -8.388 1.00 86.31 149 GLY A C 1
ATOM 1134 O O . GLY A 1 149 ? 3.648 -0.523 -9.114 1.00 86.31 149 GLY A O 1
ATOM 1135 N N . LEU A 1 150 ? 1.965 -1.904 -8.574 1.00 86.56 150 LEU A N 1
ATOM 1136 C CA . LEU A 1 150 ? 2.227 -2.837 -9.679 1.00 86.56 150 LEU A CA 1
ATOM 1137 C C . LEU A 1 150 ? 1.932 -2.208 -11.042 1.00 86.56 150 LEU A C 1
ATOM 1139 O O . LEU A 1 150 ? 2.729 -2.342 -11.971 1.00 86.56 150 LEU A O 1
ATOM 1143 N N . ILE A 1 151 ? 0.805 -1.503 -11.153 1.00 89.69 151 ILE A N 1
ATOM 1144 C CA . ILE A 1 151 ? 0.424 -0.793 -12.378 1.00 89.69 151 ILE A CA 1
ATOM 1145 C C . ILE A 1 151 ? 1.461 0.285 -12.703 1.00 89.69 151 ILE A C 1
ATOM 1147 O O . ILE A 1 151 ? 1.912 0.372 -13.842 1.00 89.69 151 ILE A O 1
ATOM 1151 N N . ILE A 1 152 ? 1.888 1.065 -11.710 1.00 89.94 152 ILE A N 1
ATOM 1152 C CA . ILE A 1 152 ? 2.892 2.117 -11.872 1.00 89.94 152 ILE A CA 1
ATOM 1153 C C . ILE A 1 152 ? 4.233 1.526 -12.313 1.00 89.94 152 ILE A C 1
ATOM 1155 O O . ILE A 1 152 ? 4.832 2.029 -13.258 1.00 89.94 152 ILE A O 1
ATOM 1159 N N . THR A 1 153 ? 4.662 0.407 -11.727 1.00 90.00 153 THR A N 1
ATOM 1160 C CA . THR A 1 153 ? 5.876 -0.304 -12.165 1.00 90.00 153 THR A CA 1
ATOM 1161 C C . THR A 1 153 ? 5.779 -0.717 -13.637 1.00 90.00 153 THR A C 1
ATOM 1163 O O . THR A 1 153 ? 6.714 -0.499 -14.407 1.00 90.00 153 THR A O 1
ATOM 1166 N N . ALA A 1 154 ? 4.640 -1.276 -14.059 1.00 90.81 154 ALA A N 1
ATOM 1167 C CA . ALA A 1 154 ? 4.422 -1.657 -15.453 1.00 90.81 154 ALA A CA 1
ATOM 1168 C C . ALA A 1 154 ? 4.435 -0.439 -16.395 1.00 90.81 154 ALA A C 1
ATOM 1170 O O . ALA A 1 154 ? 5.051 -0.493 -17.461 1.00 90.81 154 ALA A O 1
ATOM 1171 N N . ILE A 1 155 ? 3.811 0.673 -15.989 1.00 91.88 155 ILE A N 1
ATOM 1172 C CA . ILE A 1 155 ? 3.827 1.941 -16.731 1.00 91.88 155 ILE A CA 1
ATOM 1173 C C . ILE A 1 155 ? 5.252 2.496 -16.830 1.00 91.88 155 ILE A C 1
ATOM 1175 O O . ILE A 1 155 ? 5.648 2.934 -17.907 1.00 91.88 155 ILE A O 1
ATOM 1179 N N . ASN A 1 156 ? 6.041 2.441 -15.758 1.00 90.94 156 ASN A N 1
ATOM 1180 C CA . ASN A 1 156 ? 7.418 2.931 -15.751 1.00 90.94 156 ASN A CA 1
ATOM 1181 C C . ASN A 1 156 ? 8.310 2.129 -16.702 1.00 90.94 156 ASN A C 1
ATOM 1183 O O . ASN A 1 156 ? 9.086 2.720 -17.451 1.00 90.94 156 ASN A O 1
ATOM 1187 N N . ILE A 1 157 ? 8.140 0.806 -16.750 1.00 90.69 157 ILE A N 1
ATOM 1188 C CA . ILE A 1 157 ? 8.873 -0.051 -17.687 1.00 90.69 157 ILE A CA 1
ATOM 1189 C C . ILE A 1 157 ? 8.431 0.230 -19.128 1.00 90.69 157 ILE A C 1
ATOM 1191 O O . ILE A 1 157 ? 9.252 0.597 -19.965 1.00 90.69 157 ILE A O 1
ATOM 1195 N N . VAL A 1 158 ? 7.140 0.084 -19.437 1.00 92.50 158 VAL A N 1
ATOM 1196 C CA . VAL A 1 158 ? 6.638 0.170 -20.822 1.00 92.50 158 VAL A CA 1
ATOM 1197 C C . VAL A 1 158 ? 6.705 1.601 -21.351 1.00 92.50 158 VAL A C 1
ATOM 1199 O O . VAL A 1 158 ? 7.235 1.847 -22.435 1.00 92.50 158 VAL A O 1
ATOM 1202 N N . GLY A 1 159 ? 6.191 2.555 -20.578 1.00 90.94 159 GLY A N 1
ATOM 1203 C CA . GLY A 1 159 ? 6.206 3.974 -20.914 1.00 90.94 159 GLY A CA 1
ATOM 1204 C C . GLY A 1 159 ? 7.622 4.535 -20.953 1.00 90.94 159 GLY A C 1
ATOM 1205 O O . GLY A 1 159 ? 7.943 5.298 -21.861 1.00 90.94 159 GLY A O 1
ATOM 1206 N N . GLY A 1 160 ? 8.488 4.105 -20.034 1.00 88.31 160 GLY A N 1
ATOM 1207 C CA . GLY A 1 160 ? 9.895 4.484 -20.018 1.00 88.31 160 GLY A CA 1
ATOM 1208 C C . GLY A 1 160 ? 10.638 4.025 -21.267 1.00 88.31 160 GLY A C 1
ATOM 1209 O O . GLY A 1 160 ? 11.251 4.842 -21.949 1.00 88.31 160 GLY A O 1
ATOM 1210 N N . ILE A 1 161 ? 10.507 2.748 -21.643 1.00 90.50 161 ILE A N 1
ATOM 1211 C CA . ILE A 1 161 ? 11.116 2.214 -22.872 1.00 90.50 161 ILE A CA 1
ATOM 1212 C C . ILE A 1 161 ? 10.590 2.951 -24.109 1.00 90.50 161 ILE A C 1
ATOM 1214 O O . ILE A 1 161 ? 11.379 3.347 -24.968 1.00 90.50 161 ILE A O 1
ATOM 1218 N N . ALA A 1 162 ? 9.276 3.184 -24.188 1.00 90.19 162 ALA A N 1
ATOM 1219 C CA . ALA A 1 162 ? 8.668 3.906 -25.302 1.00 90.19 162 ALA A CA 1
ATOM 1220 C C . ALA A 1 162 ? 9.175 5.355 -25.399 1.00 90.19 162 ALA A C 1
ATOM 1222 O O . ALA A 1 162 ? 9.530 5.807 -26.484 1.00 90.19 162 ALA A O 1
ATOM 1223 N N . ILE A 1 163 ? 9.259 6.080 -24.280 1.00 88.44 163 ILE A N 1
ATOM 1224 C CA . ILE A 1 163 ? 9.779 7.455 -24.229 1.00 88.44 163 ILE A CA 1
ATOM 1225 C C . ILE A 1 163 ? 11.283 7.490 -24.530 1.00 88.44 163 ILE A C 1
ATOM 1227 O O . ILE A 1 163 ? 11.742 8.376 -25.254 1.00 88.44 163 ILE A O 1
ATOM 1231 N N . GLY A 1 164 ? 12.057 6.537 -24.013 1.00 86.19 164 GLY A N 1
ATOM 1232 C CA . GLY A 1 164 ? 13.489 6.413 -24.278 1.00 86.19 164 GLY A CA 1
ATOM 1233 C C . GLY A 1 164 ? 13.778 6.192 -25.762 1.00 86.19 164 GLY A C 1
ATOM 1234 O O . GLY A 1 164 ? 14.610 6.887 -26.342 1.00 86.19 164 GLY A O 1
ATOM 1235 N N . TYR A 1 165 ? 13.034 5.283 -26.395 1.00 88.62 165 TYR A N 1
ATOM 1236 C CA . TYR A 1 165 ? 13.181 4.980 -27.817 1.00 88.62 165 TYR A CA 1
ATOM 1237 C C . TYR A 1 165 ? 12.646 6.104 -28.720 1.00 88.62 165 TYR A C 1
ATOM 1239 O O . TYR A 1 165 ? 13.361 6.580 -29.598 1.00 88.62 165 TYR A O 1
ATOM 1247 N N . LEU A 1 166 ? 11.410 6.568 -28.494 1.00 88.31 166 LEU A N 1
ATOM 1248 C CA . LEU A 1 166 ? 10.728 7.504 -29.400 1.00 88.31 166 LEU A CA 1
ATOM 1249 C C . LEU A 1 166 ? 11.151 8.964 -29.216 1.00 88.31 166 LEU A C 1
ATOM 1251 O O . LEU A 1 166 ? 11.198 9.702 -30.196 1.00 88.31 166 LEU A O 1
ATOM 1255 N N . ARG A 1 167 ? 11.399 9.413 -27.977 1.00 84.38 167 ARG A N 1
ATOM 1256 C CA . ARG A 1 167 ? 11.705 10.829 -27.689 1.00 84.38 167 ARG A CA 1
ATOM 1257 C C . ARG A 1 167 ? 13.187 11.104 -27.474 1.00 84.38 167 ARG A C 1
ATOM 1259 O O . ARG A 1 167 ? 13.633 12.194 -27.805 1.00 84.38 167 ARG A O 1
ATOM 1266 N N . HIS A 1 168 ? 13.932 10.145 -26.928 1.00 81.75 168 HIS A N 1
ATOM 1267 C CA . HIS A 1 168 ? 15.335 10.348 -26.548 1.00 81.75 168 HIS A CA 1
ATOM 1268 C C . HIS A 1 168 ? 16.329 9.648 -27.483 1.00 81.75 168 HIS A C 1
ATOM 1270 O O . HIS A 1 168 ? 17.533 9.739 -27.260 1.00 81.75 168 HIS A O 1
ATOM 1276 N N . GLY A 1 169 ? 15.846 8.956 -28.522 1.00 81.81 169 GLY A N 1
ATOM 1277 C CA . GLY A 1 169 ? 16.691 8.300 -29.524 1.00 81.81 169 GLY A CA 1
ATOM 1278 C C . GLY A 1 169 ? 17.573 7.179 -28.966 1.00 81.81 169 GLY A C 1
ATOM 1279 O O . GLY A 1 169 ? 18.569 6.819 -29.590 1.00 81.81 169 GLY A O 1
ATOM 1280 N N . MET A 1 170 ? 17.244 6.636 -27.790 1.00 86.31 170 MET A N 1
ATOM 1281 C CA . MET A 1 170 ? 18.005 5.547 -27.180 1.00 86.31 170 MET A CA 1
ATOM 1282 C C . MET A 1 170 ? 17.776 4.246 -27.952 1.00 86.31 170 MET A C 1
ATOM 1284 O O . MET A 1 170 ? 16.656 3.945 -28.370 1.00 86.31 170 MET A O 1
ATOM 1288 N N . GLY A 1 171 ? 18.816 3.420 -28.084 1.00 90.38 171 GLY A N 1
ATOM 1289 C CA . GLY A 1 171 ? 18.651 2.061 -28.601 1.00 90.38 171 GLY A CA 1
ATOM 1290 C C . GLY A 1 171 ? 17.710 1.252 -27.703 1.00 90.38 171 GLY A C 1
ATOM 1291 O O . GLY A 1 171 ? 17.780 1.368 -26.481 1.00 90.38 171 GLY A O 1
ATOM 1292 N N . LEU A 1 172 ? 16.849 0.409 -28.285 1.00 88.38 172 LEU A N 1
ATOM 1293 C CA . LEU A 1 172 ? 15.810 -0.324 -27.543 1.00 88.38 172 LEU A CA 1
ATOM 1294 C C . LEU A 1 172 ? 16.372 -1.113 -26.344 1.00 88.38 172 LEU A C 1
ATOM 1296 O O . LEU A 1 172 ? 15.795 -1.081 -25.262 1.00 88.38 172 LEU A O 1
ATOM 1300 N N . GLY A 1 173 ? 17.527 -1.766 -26.514 1.00 86.69 173 GLY A N 1
ATOM 1301 C CA . GLY A 1 173 ? 18.201 -2.490 -25.430 1.00 86.69 173 GLY A CA 1
ATOM 1302 C C . GLY A 1 173 ? 18.735 -1.578 -24.322 1.00 86.69 173 GLY A C 1
ATOM 1303 O O . GLY A 1 173 ? 18.648 -1.923 -23.149 1.00 86.69 173 GLY A O 1
ATOM 1304 N N . GLN A 1 174 ? 19.222 -0.385 -24.673 1.00 85.88 174 GLN A N 1
ATOM 1305 C CA . GLN A 1 174 ? 19.704 0.599 -23.702 1.00 85.88 174 GLN A CA 1
ATOM 1306 C C . GLN A 1 174 ? 18.541 1.239 -22.933 1.00 85.88 174 GLN A C 1
ATOM 1308 O O . GLN A 1 174 ? 18.621 1.406 -21.719 1.00 85.88 174 GLN A O 1
ATOM 1313 N N . ALA A 1 175 ? 17.445 1.562 -23.625 1.00 87.50 175 ALA A N 1
ATOM 1314 C CA . ALA A 1 175 ? 16.223 2.041 -22.989 1.00 87.50 175 ALA A CA 1
ATOM 1315 C C . ALA A 1 175 ? 15.657 0.977 -22.033 1.00 87.50 175 ALA A C 1
ATOM 1317 O O . ALA A 1 175 ? 15.348 1.287 -20.886 1.00 87.50 175 ALA A O 1
ATOM 1318 N N . ALA A 1 176 ? 15.591 -0.287 -22.462 1.00 88.62 176 ALA A N 1
ATOM 1319 C CA . ALA A 1 176 ? 15.169 -1.390 -21.604 1.00 88.62 176 ALA A CA 1
ATOM 1320 C C . ALA A 1 176 ? 16.048 -1.513 -20.355 1.00 88.62 176 ALA A C 1
ATOM 1322 O O . ALA A 1 176 ? 15.513 -1.528 -19.251 1.00 88.62 176 ALA A O 1
ATOM 1323 N N . ASP A 1 177 ? 17.373 -1.521 -20.503 1.00 87.19 177 ASP A N 1
ATOM 1324 C CA . ASP A 1 177 ? 18.292 -1.640 -19.369 1.00 87.19 177 ASP A CA 1
ATOM 1325 C C . ASP A 1 177 ? 18.085 -0.520 -18.335 1.00 87.19 177 ASP A C 1
ATOM 1327 O O . ASP A 1 177 ? 17.900 -0.791 -17.147 1.00 87.19 177 ASP A O 1
ATOM 1331 N N . VAL A 1 178 ? 18.038 0.740 -18.780 1.00 87.69 178 VAL A N 1
ATOM 1332 C CA . VAL A 1 178 ? 17.932 1.896 -17.879 1.00 87.69 178 VAL A CA 1
ATOM 1333 C C . VAL A 1 178 ? 16.556 1.989 -17.222 1.00 87.69 178 VAL A C 1
ATOM 1335 O O . VAL A 1 178 ? 16.465 2.094 -15.996 1.00 87.69 178 VAL A O 1
ATOM 1338 N N . PHE A 1 179 ? 15.474 1.922 -18.000 1.00 89.06 179 PHE A N 1
ATOM 1339 C CA . PHE A 1 179 ? 14.126 2.098 -17.459 1.00 89.06 179 PHE A CA 1
ATOM 1340 C C . PHE A 1 179 ? 13.673 0.901 -16.621 1.00 89.06 179 PHE A C 1
ATOM 1342 O O . PHE A 1 179 ? 12.979 1.102 -15.623 1.00 89.06 179 PHE A O 1
ATOM 1349 N N . ILE A 1 180 ? 14.112 -0.323 -16.937 1.00 89.94 180 ILE A N 1
ATOM 1350 C CA . ILE A 1 180 ? 13.867 -1.481 -16.067 1.00 89.94 180 ILE A CA 1
ATOM 1351 C C . ILE A 1 180 ? 14.647 -1.317 -14.761 1.00 89.94 180 ILE A C 1
ATOM 1353 O O . ILE A 1 180 ? 14.045 -1.454 -13.699 1.00 89.94 180 ILE A O 1
ATOM 1357 N N . LYS A 1 181 ? 15.933 -0.936 -14.800 1.00 89.19 181 LYS A N 1
ATOM 1358 C CA . LYS A 1 181 ? 16.732 -0.678 -13.585 1.00 89.19 181 LYS A CA 1
ATOM 1359 C C . LYS A 1 181 ? 16.094 0.351 -12.664 1.00 89.19 181 LYS A C 1
ATOM 1361 O O . LYS A 1 181 ? 15.997 0.111 -11.458 1.00 89.19 181 LYS A O 1
ATOM 1366 N N . LEU A 1 182 ? 15.654 1.473 -13.224 1.00 89.19 182 LEU A N 1
ATOM 1367 C CA . LEU A 1 182 ? 14.993 2.538 -12.476 1.00 89.19 182 LEU A CA 1
ATOM 1368 C C . LEU A 1 182 ? 13.647 2.082 -11.899 1.00 89.19 182 LEU A C 1
ATOM 1370 O O . LEU A 1 182 ? 13.378 2.332 -10.727 1.00 89.19 182 LEU A O 1
ATOM 1374 N N . SER A 1 183 ? 12.843 1.359 -12.683 1.00 90.56 183 SER A N 1
ATOM 1375 C CA . SER A 1 183 ? 11.541 0.840 -12.239 1.00 90.56 183 SER A CA 1
ATOM 1376 C C . SER A 1 183 ? 11.676 -0.215 -11.141 1.00 90.56 183 SER A C 1
ATOM 1378 O O . SER A 1 183 ? 10.902 -0.212 -10.188 1.00 90.56 183 SER A O 1
ATOM 1380 N N . VAL A 1 184 ? 12.681 -1.094 -11.236 1.00 89.44 184 VAL A N 1
ATOM 1381 C CA . VAL A 1 184 ? 13.005 -2.070 -10.186 1.00 89.44 184 VAL A CA 1
ATOM 1382 C C . VAL A 1 184 ? 13.406 -1.355 -8.901 1.00 89.44 184 VAL A C 1
ATOM 1384 O O . VAL A 1 184 ? 12.874 -1.665 -7.837 1.00 89.44 184 VAL A O 1
ATOM 1387 N N . GLY A 1 185 ? 14.300 -0.366 -8.987 1.00 89.12 185 GLY A N 1
ATOM 1388 C CA . GLY A 1 185 ? 14.712 0.421 -7.825 1.00 89.12 185 GLY A CA 1
ATOM 1389 C C . GLY A 1 185 ? 13.539 1.143 -7.156 1.00 89.12 185 GLY A C 1
ATOM 1390 O O . GLY A 1 185 ? 13.390 1.061 -5.939 1.00 89.12 185 GLY A O 1
ATOM 1391 N N . ASP A 1 186 ? 12.675 1.795 -7.936 1.00 90.50 186 ASP A N 1
ATOM 1392 C CA . ASP A 1 186 ? 11.478 2.483 -7.435 1.00 90.50 186 ASP A CA 1
ATOM 1393 C C . ASP A 1 186 ? 10.488 1.514 -6.775 1.00 90.50 186 ASP A C 1
ATOM 1395 O O . ASP A 1 186 ? 10.029 1.744 -5.652 1.00 90.50 186 ASP A O 1
ATOM 1399 N N . GLY A 1 187 ? 10.229 0.375 -7.423 1.00 88.44 187 GLY A N 1
ATOM 1400 C CA . GLY A 1 187 ? 9.381 -0.682 -6.882 1.00 88.44 187 GLY A CA 1
ATOM 1401 C C . GLY A 1 187 ? 9.895 -1.207 -5.540 1.00 88.44 187 GLY A C 1
ATOM 1402 O O . GLY A 1 187 ? 9.122 -1.381 -4.604 1.00 88.44 187 GLY A O 1
ATOM 1403 N N . LEU A 1 188 ? 11.206 -1.400 -5.391 1.00 86.88 188 LEU A N 1
ATOM 1404 C CA . LEU A 1 188 ? 11.798 -1.869 -4.132 1.00 86.88 188 LEU A CA 1
ATOM 1405 C C . LEU A 1 188 ? 11.724 -0.820 -3.017 1.00 86.88 188 LEU A C 1
ATOM 1407 O O . LEU A 1 188 ? 11.377 -1.147 -1.880 1.00 86.88 188 LEU A O 1
ATOM 1411 N N . VAL A 1 189 ? 12.010 0.445 -3.338 1.00 87.38 189 VAL A N 1
ATOM 1412 C CA . VAL A 1 189 ? 11.948 1.556 -2.374 1.00 87.38 189 VAL A CA 1
ATOM 1413 C C . VAL A 1 189 ? 10.529 1.743 -1.846 1.00 87.38 189 VAL A C 1
ATOM 1415 O O . VAL A 1 189 ? 10.334 1.971 -0.653 1.00 87.38 189 VAL A O 1
ATOM 1418 N N . THR A 1 190 ? 9.530 1.612 -2.713 1.00 84.06 190 THR A N 1
ATOM 1419 C CA . THR A 1 190 ? 8.118 1.772 -2.342 1.00 84.06 190 THR A CA 1
ATOM 1420 C C . THR A 1 190 ? 7.538 0.551 -1.624 1.00 84.06 190 THR A C 1
ATOM 1422 O O . THR A 1 190 ? 6.620 0.695 -0.808 1.00 84.06 190 THR A O 1
ATOM 1425 N N . GLN A 1 191 ? 8.110 -0.639 -1.836 1.00 82.88 191 GLN A N 1
ATOM 1426 C CA . GLN A 1 191 ? 7.699 -1.872 -1.165 1.00 82.88 191 GLN A CA 1
ATOM 1427 C C . GLN A 1 191 ? 8.060 -1.906 0.323 1.00 82.88 191 GLN A C 1
ATOM 1429 O O . GLN A 1 191 ? 7.246 -2.368 1.118 1.00 82.88 191 GLN A O 1
ATOM 1434 N N . ILE A 1 192 ? 9.231 -1.417 0.744 1.00 82.25 192 ILE A N 1
ATOM 1435 C CA . ILE A 1 192 ? 9.645 -1.525 2.158 1.00 82.25 192 ILE A CA 1
ATOM 1436 C C . ILE A 1 192 ? 8.648 -0.831 3.110 1.00 82.25 192 ILE A C 1
ATOM 1438 O O . ILE A 1 192 ? 8.156 -1.490 4.032 1.00 82.25 192 ILE A O 1
ATOM 1442 N N . PRO A 1 193 ? 8.254 0.440 2.890 1.00 80.75 193 PRO A N 1
ATOM 1443 C CA . PRO A 1 193 ? 7.215 1.078 3.697 1.00 80.75 193 PRO A CA 1
ATOM 1444 C C . PRO A 1 193 ? 5.870 0.348 3.608 1.00 80.75 193 PRO A C 1
ATOM 1446 O O . PRO A 1 193 ? 5.148 0.270 4.601 1.00 80.75 193 PRO A O 1
ATOM 1449 N N . ALA A 1 194 ? 5.543 -0.229 2.443 1.00 79.56 194 ALA A N 1
ATOM 1450 C CA . ALA A 1 194 ? 4.317 -1.000 2.249 1.00 79.56 194 ALA A CA 1
ATOM 1451 C C . ALA A 1 194 ? 4.224 -2.200 3.179 1.00 79.56 194 ALA A C 1
ATOM 1453 O O . ALA A 1 194 ? 3.188 -2.427 3.804 1.00 79.56 194 ALA A O 1
ATOM 1454 N N . LEU A 1 195 ? 5.323 -2.941 3.278 1.00 78.62 195 LEU A N 1
ATOM 1455 C CA . LEU A 1 195 ? 5.436 -4.104 4.138 1.00 78.62 195 LEU A CA 1
ATOM 1456 C C . LEU A 1 195 ? 5.264 -3.717 5.602 1.00 78.62 195 LEU A C 1
ATOM 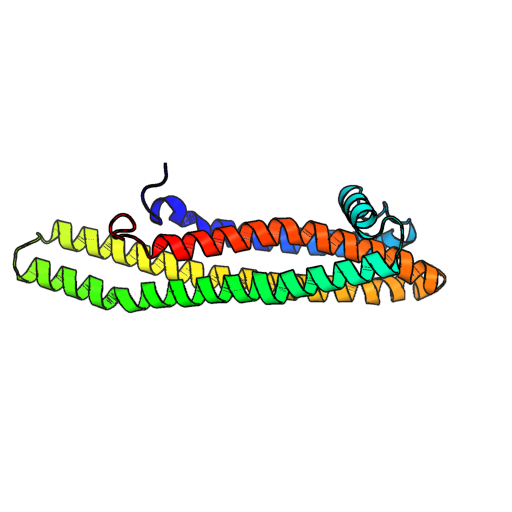1458 O O . LEU A 1 195 ? 4.491 -4.358 6.307 1.00 78.62 195 LEU A O 1
ATOM 1462 N N . ILE A 1 196 ? 5.918 -2.638 6.038 1.00 81.50 196 ILE A N 1
ATOM 1463 C CA . ILE A 1 196 ? 5.833 -2.151 7.420 1.00 81.50 196 ILE A CA 1
ATOM 1464 C C . ILE A 1 196 ? 4.390 -1.767 7.772 1.00 81.50 196 ILE A C 1
ATOM 1466 O O . ILE A 1 196 ? 3.871 -2.220 8.791 1.00 81.50 196 ILE A O 1
ATOM 1470 N N . VAL A 1 197 ? 3.718 -0.987 6.919 1.00 79.50 197 VAL A 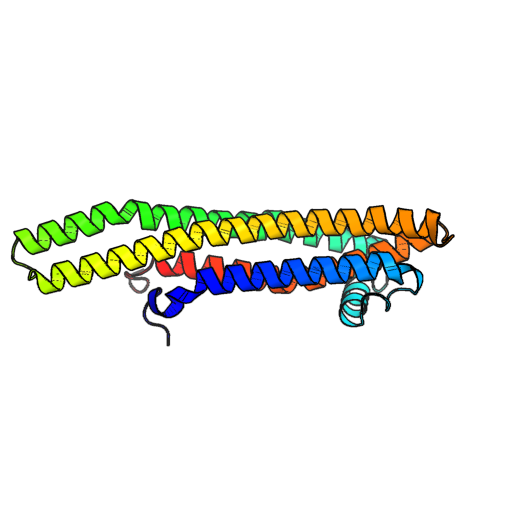N 1
ATOM 1471 C CA . VAL A 1 197 ? 2.322 -0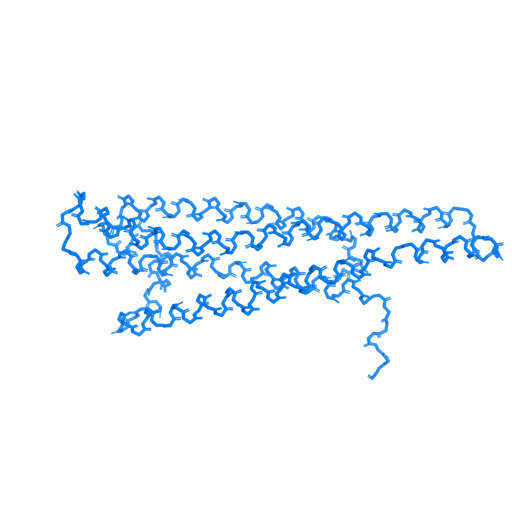.568 7.144 1.00 79.50 197 VAL A CA 1
ATOM 1472 C C . VAL A 1 197 ? 1.376 -1.772 7.140 1.00 79.50 197 VAL A C 1
ATOM 1474 O O . VAL A 1 197 ? 0.522 -1.887 8.018 1.00 79.50 197 VAL A O 1
ATOM 1477 N N . SER A 1 198 ? 1.550 -2.697 6.193 1.00 74.25 198 SER A N 1
ATOM 1478 C CA . SER A 1 198 ? 0.727 -3.904 6.074 1.00 74.25 198 SER A CA 1
ATOM 1479 C C . SER A 1 198 ? 0.884 -4.833 7.281 1.00 74.25 198 SER A C 1
ATOM 1481 O O . SER A 1 198 ? -0.101 -5.384 7.773 1.00 74.25 198 SER A O 1
ATOM 1483 N N . LEU A 1 199 ? 2.111 -4.998 7.778 1.00 76.62 199 LEU A N 1
ATOM 1484 C CA . LEU A 1 199 ? 2.399 -5.817 8.951 1.00 76.62 199 LEU A CA 1
ATOM 1485 C C . LEU A 1 199 ? 1.855 -5.161 10.228 1.00 76.62 199 LEU A C 1
ATOM 1487 O O . LEU A 1 199 ? 1.244 -5.843 11.046 1.00 76.62 199 LEU A O 1
ATOM 1491 N N . ALA A 1 200 ? 2.012 -3.840 10.371 1.00 77.62 200 ALA A N 1
ATOM 1492 C CA . ALA A 1 200 ? 1.470 -3.081 11.497 1.00 77.62 200 ALA A CA 1
ATOM 1493 C C . ALA A 1 200 ? -0.064 -3.167 11.565 1.00 77.62 200 ALA A C 1
ATOM 1495 O O . ALA A 1 200 ? -0.619 -3.422 12.634 1.00 77.62 200 ALA A O 1
ATOM 1496 N N . ALA A 1 201 ? -0.747 -3.031 10.422 1.00 75.00 201 ALA A N 1
ATOM 1497 C CA . ALA A 1 201 ? -2.196 -3.194 10.331 1.00 75.00 201 ALA A CA 1
ATOM 1498 C C . ALA A 1 201 ? -2.636 -4.621 10.702 1.00 75.00 201 ALA A C 1
ATOM 1500 O O . ALA A 1 201 ? -3.542 -4.795 11.518 1.00 75.00 201 ALA A O 1
ATOM 1501 N N . GLY A 1 202 ? -1.955 -5.641 10.165 1.00 72.00 202 GLY A N 1
ATOM 1502 C CA . GLY A 1 202 ? -2.241 -7.045 10.477 1.00 72.00 202 GLY A CA 1
ATOM 1503 C C . GLY A 1 202 ? -2.031 -7.387 11.956 1.00 72.00 202 GLY A C 1
ATOM 1504 O O . GLY A 1 202 ? -2.883 -8.032 12.569 1.00 72.00 202 GLY A O 1
ATOM 1505 N N . MET A 1 203 ? -0.937 -6.909 12.558 1.00 72.69 203 MET A N 1
ATOM 1506 C CA . MET A 1 203 ? -0.654 -7.098 13.984 1.00 72.69 203 MET A CA 1
ATOM 1507 C C . MET A 1 203 ? -1.715 -6.447 14.875 1.00 72.69 203 MET A C 1
ATOM 1509 O O . MET A 1 203 ? -2.129 -7.055 15.861 1.00 72.69 203 MET A O 1
ATOM 1513 N N . LEU A 1 204 ? -2.181 -5.241 14.541 1.00 70.56 204 LEU A N 1
ATOM 1514 C CA . LEU A 1 204 ? -3.208 -4.553 15.327 1.00 70.56 204 LEU A CA 1
ATOM 1515 C C . LEU A 1 204 ? -4.553 -5.272 15.290 1.00 70.56 204 LEU A C 1
ATOM 1517 O O . LEU A 1 204 ? -5.154 -5.466 16.345 1.00 70.56 204 LEU A O 1
ATOM 1521 N N . VAL A 1 205 ? -5.004 -5.715 14.115 1.00 65.62 205 VAL A N 1
ATOM 1522 C CA . VAL A 1 205 ? -6.275 -6.448 14.007 1.00 65.62 205 VAL A CA 1
ATOM 1523 C C . VAL A 1 205 ? -6.187 -7.799 14.720 1.00 65.62 205 VAL A C 1
ATOM 1525 O O . VAL A 1 205 ? -7.093 -8.158 15.468 1.00 65.62 205 VAL A O 1
ATOM 1528 N N . SER A 1 206 ? -5.069 -8.517 14.572 1.00 66.50 206 SER A N 1
ATOM 1529 C CA . SER A 1 206 ? -4.880 -9.813 15.233 1.00 66.50 206 SER A CA 1
ATOM 1530 C C . SER A 1 206 ? -4.813 -9.707 16.759 1.00 66.50 206 SER A C 1
ATOM 1532 O O . SER A 1 206 ? -5.252 -10.628 17.442 1.00 66.50 206 SER A O 1
ATOM 1534 N N . LYS A 1 207 ? -4.255 -8.619 17.304 1.00 58.19 207 LYS A N 1
ATOM 1535 C CA . LYS A 1 207 ? -4.101 -8.429 18.756 1.00 58.19 207 LYS A CA 1
ATOM 1536 C C . LYS A 1 207 ? -5.297 -7.712 19.395 1.00 58.19 207 LYS A C 1
ATOM 1538 O O . LYS A 1 207 ? -5.542 -7.886 20.586 1.00 58.19 207 LYS A O 1
ATOM 1543 N N . GLY A 1 208 ? -6.059 -6.942 18.614 1.00 51.94 208 GLY A N 1
ATOM 1544 C CA . GLY A 1 208 ? -7.289 -6.272 19.048 1.00 51.94 208 GLY A CA 1
ATOM 1545 C C . GLY A 1 208 ? -8.415 -7.242 19.419 1.00 51.94 208 GLY A C 1
ATOM 1546 O O . GLY A 1 208 ? -9.183 -6.943 20.328 1.00 51.94 208 GLY A O 1
ATOM 1547 N N . GLY A 1 209 ? -8.459 -8.427 18.795 1.00 43.25 209 GLY A N 1
ATOM 1548 C CA . GLY A 1 209 ? -9.406 -9.495 19.144 1.00 43.25 209 GLY A CA 1
ATOM 1549 C C . GLY A 1 209 ? -9.075 -10.234 20.448 1.00 43.25 209 GLY A C 1
ATOM 1550 O O . GLY A 1 209 ? -9.956 -10.818 21.071 1.00 43.25 209 GLY A O 1
ATOM 1551 N N . THR A 1 210 ? -7.824 -10.181 20.917 1.00 42.97 210 THR A N 1
ATOM 1552 C CA . THR A 1 210 ? -7.391 -10.834 22.162 1.00 42.97 210 THR A CA 1
ATOM 1553 C C . THR A 1 210 ? -7.425 -9.865 23.341 1.00 42.97 210 THR A C 1
ATOM 1555 O O . THR A 1 210 ? -6.393 -9.498 23.903 1.00 42.97 210 THR A O 1
ATOM 1558 N N . ARG A 1 211 ? -8.625 -9.462 23.765 1.00 42.84 211 ARG A N 1
ATOM 1559 C CA . ARG A 1 211 ? -8.863 -9.074 25.164 1.00 42.84 211 ARG A CA 1
ATOM 1560 C C . ARG A 1 211 ? -9.472 -10.269 25.893 1.00 42.84 211 ARG A C 1
ATOM 1562 O O . ARG A 1 211 ? -10.675 -10.349 26.086 1.00 42.84 211 ARG A O 1
ATOM 1569 N N . GLY A 1 212 ? -8.602 -11.214 26.249 1.00 39.59 212 GLY A N 1
ATOM 1570 C CA . GLY A 1 212 ? -8.941 -12.421 27.002 1.00 39.59 212 GLY A CA 1
ATOM 1571 C C . GLY A 1 212 ? -7.911 -13.531 26.787 1.00 39.59 212 GLY A C 1
ATOM 1572 O O . GLY A 1 212 ? -7.818 -14.074 25.696 1.00 39.59 212 GLY A O 1
ATOM 1573 N N . SER A 1 213 ? -7.115 -13.809 27.825 1.00 35.38 213 SER A N 1
ATOM 1574 C CA . SER A 1 213 ? -6.301 -15.021 28.037 1.00 35.38 213 SER A CA 1
ATOM 1575 C C . SER A 1 213 ? -5.475 -15.570 26.857 1.00 35.38 213 SER A C 1
ATOM 1577 O O . SER A 1 213 ? -5.815 -16.592 26.274 1.00 35.38 213 SER A O 1
ATOM 1579 N N . ALA A 1 214 ? -4.290 -14.999 26.624 1.00 34.16 214 ALA A N 1
ATOM 1580 C CA . ALA A 1 214 ? -3.156 -15.741 26.046 1.00 34.16 214 ALA A CA 1
ATOM 1581 C C . ALA A 1 214 ? -2.151 -16.176 27.140 1.00 34.16 214 ALA A C 1
ATOM 1583 O O . ALA A 1 214 ? -0.953 -16.247 26.899 1.00 34.16 214 ALA A O 1
ATOM 1584 N N . ASN A 1 215 ? -2.645 -16.401 28.366 1.00 31.89 215 ASN A N 1
ATOM 1585 C CA . ASN A 1 215 ? -1.870 -16.918 29.504 1.00 31.89 215 ASN A CA 1
ATOM 1586 C C . ASN A 1 215 ? -2.551 -18.142 30.162 1.00 31.89 215 ASN A C 1
ATOM 1588 O O . ASN A 1 215 ? -2.376 -18.390 31.350 1.00 31.89 215 ASN A O 1
ATOM 1592 N N . GLN A 1 216 ? -3.377 -18.865 29.398 1.00 30.59 216 GLN A N 1
ATOM 1593 C CA . GLN A 1 216 ? -3.947 -20.171 29.754 1.00 30.59 216 GLN A CA 1
ATOM 1594 C C . GLN A 1 216 ? -3.975 -21.054 28.496 1.00 30.59 216 GLN A C 1
ATOM 1596 O O . GLN A 1 216 ? -5.028 -21.266 27.901 1.00 30.59 216 GLN A O 1
ATOM 1601 N N . ALA A 1 217 ? -2.799 -21.487 28.050 1.00 31.28 217 ALA A N 1
ATOM 1602 C CA . ALA A 1 217 ? -2.591 -22.647 27.184 1.00 31.28 217 ALA A CA 1
ATOM 1603 C C . ALA A 1 217 ? -1.142 -23.108 27.350 1.00 31.28 217 ALA A C 1
ATOM 1605 O O . ALA A 1 217 ? -0.257 -22.222 27.308 1.00 31.28 217 ALA A O 1
#

Secondary structure (DSSP, 8-state):
----GGGGTTHHHHHHHHHHHHHHHHHHHHHHHHHHGGG-TTTT-HHHHHHHHHHHSS-HHHHHHHHHHHHHIIIIIIIHHHHHHHHHHHHHHHHTHHHHHHHHHHHHHTTSS-HHHHHHHHHHHHHHHHHHHHHHHHHHHHHHHHHHHHHHHHHHHHHHHHHHHHTT---HHHHHHHHHHHHHHHHHHHHHHHHHHHHHHHHHHHHHT--S-SS--

Sequence (217 aa):
WIQRPLDFSSFPTVLLIATMLRLSLNIATTRMILSHGNEGTHAAGYVISGFSKLVMSSDFVIGLIVFMILIVVNFIVITKGATRIAEVGARFTLDAIPGKQMSIDADLSAGMIDEKTAQLRRRELEEESSFFGSMDGASKFVRGDAIAGLIITAINIVGGIAIGYLRHGMGLGQAADVFIKLSVGDGLVTQIPALIVSLAAGMLVSKGGTRGSANQA

Radius of gyration: 23.52 Å; chains: 1; bounding box: 58×35×68 Å